Protein AF-K2A3T6-F1 (afdb_monomer_lite)

Structure (mmCIF, N/CA/C/O backbone):
data_AF-K2A3T6-F1
#
_entry.id   AF-K2A3T6-F1
#
loop_
_atom_site.group_PDB
_atom_site.id
_atom_site.type_symbol
_atom_site.label_atom_id
_atom_site.label_alt_id
_atom_site.label_comp_id
_atom_site.label_asym_id
_atom_site.label_entity_id
_atom_site.label_seq_id
_atom_site.pdbx_PDB_ins_code
_atom_site.Cartn_x
_atom_site.Cartn_y
_atom_site.Cartn_z
_atom_site.occupancy
_atom_site.B_iso_or_equiv
_atom_site.auth_seq_id
_atom_site.auth_comp_id
_atom_site.auth_asym_id
_atom_site.auth_atom_id
_atom_site.pdbx_PDB_model_num
ATOM 1 N N . MET A 1 1 ? 74.193 -30.411 -59.212 1.00 36.81 1 MET A N 1
ATOM 2 C CA . MET A 1 1 ? 74.272 -29.269 -58.276 1.00 36.81 1 MET A CA 1
ATOM 3 C C . MET A 1 1 ? 72.862 -28.735 -58.059 1.00 36.81 1 MET A C 1
ATOM 5 O O . MET A 1 1 ? 72.226 -28.442 -59.054 1.00 36.81 1 MET A O 1
ATOM 9 N N . LYS A 1 2 ? 72.399 -28.714 -56.794 1.00 42.59 2 LYS A N 1
ATOM 10 C CA . LYS A 1 2 ? 71.483 -27.749 -56.130 1.00 42.59 2 LYS A CA 1
ATOM 11 C C . LYS A 1 2 ? 70.470 -27.013 -57.053 1.00 42.59 2 LYS A C 1
ATOM 13 O O . LYS A 1 2 ? 70.898 -26.295 -57.940 1.00 42.59 2 LYS A O 1
ATOM 18 N N . LYS A 1 3 ? 69.148 -27.010 -56.829 1.00 43.88 3 LYS A N 1
ATOM 19 C CA . LYS A 1 3 ? 68.431 -26.709 -55.574 1.00 43.88 3 LYS A CA 1
ATOM 20 C C . LYS A 1 3 ? 66.984 -27.231 -55.621 1.00 43.88 3 LYS A C 1
ATOM 22 O O . LYS A 1 3 ? 66.312 -27.118 -56.637 1.00 43.88 3 LYS A O 1
ATOM 27 N N . ILE A 1 4 ? 66.543 -27.750 -54.480 1.00 50.66 4 ILE A N 1
ATOM 28 C CA . ILE A 1 4 ? 65.150 -27.991 -54.091 1.00 50.66 4 ILE A CA 1
ATOM 29 C C . ILE A 1 4 ? 64.562 -26.667 -53.561 1.00 50.66 4 ILE A C 1
ATOM 31 O O . ILE A 1 4 ? 65.321 -25.835 -53.057 1.00 50.66 4 ILE A O 1
ATOM 35 N N . LEU A 1 5 ? 63.227 -26.573 -53.582 1.00 44.97 5 LEU A N 1
ATOM 36 C CA . LEU A 1 5 ? 62.353 -25.940 -52.575 1.00 44.97 5 LEU A CA 1
ATOM 37 C C . LEU A 1 5 ? 61.610 -24.670 -53.015 1.00 44.97 5 LEU A C 1
ATOM 39 O O . LEU A 1 5 ? 62.224 -23.695 -53.437 1.00 44.97 5 LEU A O 1
ATOM 43 N N . GLY A 1 6 ? 60.286 -24.672 -52.810 1.00 40.16 6 GLY A N 1
ATOM 44 C CA . GLY A 1 6 ? 59.498 -23.439 -52.807 1.00 40.16 6 GLY A CA 1
ATOM 45 C C . GLY A 1 6 ? 57.980 -23.550 -52.976 1.00 40.16 6 GLY A C 1
ATOM 46 O O . GLY A 1 6 ? 5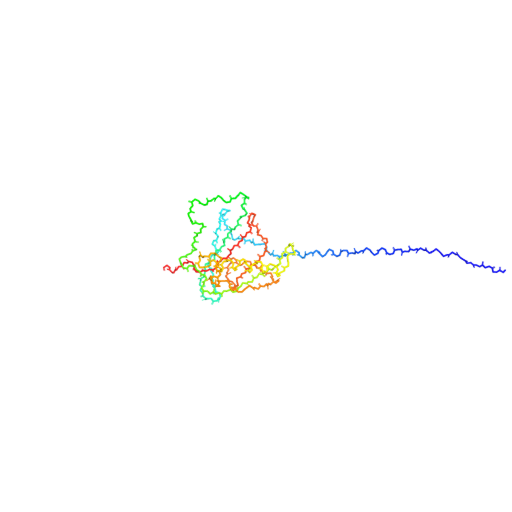7.404 -22.630 -53.537 1.00 40.16 6 GLY A O 1
ATOM 47 N N . PHE A 1 7 ? 57.317 -24.622 -52.527 1.00 48.97 7 PHE A N 1
ATOM 48 C CA . PHE A 1 7 ? 55.862 -24.608 -52.315 1.00 48.97 7 PHE A CA 1
ATOM 49 C C . PHE A 1 7 ? 55.612 -24.251 -50.846 1.00 48.97 7 PHE A C 1
ATOM 51 O O . PHE A 1 7 ? 55.833 -25.085 -49.972 1.00 48.97 7 PHE A O 1
ATOM 58 N N . VAL A 1 8 ? 55.191 -23.017 -50.564 1.00 46.19 8 VAL A N 1
ATOM 59 C CA . VAL A 1 8 ? 54.546 -22.666 -49.292 1.00 46.19 8 VAL A CA 1
ATOM 60 C C . VAL A 1 8 ? 53.370 -21.757 -49.613 1.00 46.19 8 VAL A C 1
ATOM 62 O O . VAL A 1 8 ? 53.502 -20.557 -49.836 1.00 46.19 8 VAL A O 1
ATOM 65 N N . THR A 1 9 ? 52.208 -22.387 -49.679 1.00 46.72 9 THR A N 1
ATOM 66 C CA . THR A 1 9 ? 50.885 -21.781 -49.699 1.00 46.72 9 THR A CA 1
ATOM 67 C C . THR A 1 9 ? 50.679 -21.048 -48.371 1.00 46.72 9 THR A C 1
ATOM 69 O O . THR A 1 9 ? 50.501 -21.682 -47.334 1.00 46.72 9 THR A O 1
ATOM 72 N N . ILE A 1 10 ? 50.723 -19.714 -48.372 1.00 45.06 10 ILE A N 1
ATOM 73 C CA . ILE A 1 10 ? 50.297 -18.912 -47.217 1.00 45.06 10 ILE A CA 1
ATOM 74 C C . ILE A 1 10 ? 48.778 -18.761 -47.324 1.00 45.06 10 ILE A C 1
ATOM 76 O O . ILE A 1 10 ? 48.263 -17.874 -48.001 1.00 45.06 10 ILE A O 1
ATOM 80 N N . LEU A 1 11 ? 48.059 -19.691 -46.693 1.00 44.06 11 LEU A N 1
ATOM 81 C CA . LEU A 1 11 ? 46.624 -19.589 -46.463 1.00 44.06 11 LEU A CA 1
ATOM 82 C C . LEU A 1 11 ? 46.420 -18.592 -45.310 1.00 44.06 11 LEU A C 1
ATOM 84 O O . LEU A 1 11 ? 46.637 -18.920 -44.145 1.00 44.06 11 LEU A O 1
ATOM 88 N N . PHE A 1 12 ? 46.065 -17.351 -45.638 1.00 46.44 12 PHE A N 1
ATOM 89 C CA . PHE A 1 12 ? 45.673 -16.337 -44.659 1.00 46.44 12 PHE A CA 1
ATOM 90 C C . PHE A 1 12 ? 44.328 -16.757 -44.040 1.00 46.44 12 PHE A C 1
ATOM 92 O O . PHE A 1 12 ? 43.263 -16.501 -44.599 1.00 46.44 12 PHE A O 1
ATOM 99 N N . ILE A 1 13 ? 44.367 -17.452 -42.901 1.00 47.03 13 ILE A N 1
ATOM 100 C CA . ILE A 1 13 ? 43.185 -17.686 -42.066 1.00 47.03 13 ILE A CA 1
ATOM 101 C C . ILE A 1 13 ? 42.881 -16.359 -41.370 1.00 47.03 13 ILE A C 1
ATOM 103 O O . ILE A 1 13 ? 43.453 -16.027 -40.334 1.00 47.03 13 ILE A O 1
ATOM 107 N N . VAL A 1 14 ? 42.006 -15.567 -41.985 1.00 45.62 14 VAL A N 1
ATOM 108 C CA . VAL A 1 14 ? 41.359 -14.426 -41.338 1.00 45.62 14 VAL A CA 1
ATOM 109 C C . VAL A 1 14 ? 40.416 -15.003 -40.289 1.00 45.62 14 VAL A C 1
ATOM 111 O O . VAL A 1 14 ? 39.346 -15.518 -40.605 1.00 45.62 14 VAL A O 1
ATOM 114 N N . TRP A 1 15 ? 40.846 -14.971 -39.032 1.00 51.53 15 TRP A N 1
ATOM 115 C CA . TRP A 1 15 ? 39.995 -15.274 -37.890 1.00 51.53 15 TRP A CA 1
ATOM 116 C C . TRP A 1 15 ? 38.985 -14.126 -37.763 1.00 51.53 15 TRP A C 1
ATOM 118 O O . TRP A 1 15 ? 39.306 -13.048 -37.265 1.00 51.53 15 TRP A O 1
ATOM 128 N N . LEU A 1 16 ? 37.779 -14.326 -38.300 1.00 46.25 16 LEU A N 1
ATOM 129 C CA . LEU A 1 16 ? 36.639 -13.451 -38.043 1.00 46.25 16 LEU A CA 1
ATOM 130 C C . LEU A 1 16 ? 36.297 -13.563 -36.550 1.00 46.25 16 LEU A C 1
ATOM 132 O O . LEU A 1 16 ? 35.588 -14.473 -36.126 1.00 46.25 16 LEU A O 1
ATOM 136 N N . LEU A 1 17 ? 36.816 -12.632 -35.751 1.00 50.03 17 LEU A N 1
ATOM 137 C CA . LEU A 1 17 ? 36.281 -12.324 -34.429 1.00 50.03 17 LEU A CA 1
ATOM 138 C C . LEU A 1 17 ? 34.907 -11.681 -34.635 1.00 50.03 17 LEU A C 1
ATOM 140 O O . LEU A 1 17 ? 34.781 -10.462 -34.723 1.00 50.03 17 LEU A O 1
ATOM 144 N N . LEU A 1 18 ? 33.873 -12.509 -34.768 1.00 53.12 18 LEU A N 1
ATOM 145 C CA . LEU A 1 18 ? 32.508 -12.039 -34.585 1.00 53.12 18 LEU A CA 1
ATOM 146 C C . LEU A 1 18 ? 32.369 -11.655 -33.106 1.00 53.12 18 LEU A C 1
ATOM 148 O O . LEU A 1 18 ? 32.649 -12.501 -32.250 1.00 53.12 18 LEU A O 1
ATOM 152 N N . PRO A 1 19 ? 31.960 -10.419 -32.764 1.00 53.88 19 PRO A N 1
ATOM 153 C CA . PRO A 1 19 ? 31.544 -10.137 -31.405 1.00 53.88 19 PRO A CA 1
ATOM 154 C C . PRO A 1 19 ? 30.339 -11.034 -31.129 1.00 53.88 19 PRO A C 1
ATOM 156 O O . PRO A 1 19 ? 29.269 -10.862 -31.710 1.00 53.88 19 PRO A O 1
ATOM 159 N N . ILE A 1 20 ? 30.532 -12.039 -30.277 1.00 56.19 20 ILE A N 1
ATOM 160 C CA . ILE A 1 20 ? 29.424 -12.777 -29.690 1.00 56.19 20 ILE A CA 1
ATOM 161 C C . ILE A 1 20 ? 28.716 -11.748 -28.815 1.00 56.19 20 ILE A C 1
ATOM 163 O O . ILE A 1 20 ? 29.149 -11.473 -27.697 1.00 56.19 20 ILE A O 1
ATOM 167 N N . SER A 1 21 ? 27.664 -11.124 -29.341 1.00 52.00 21 SER A N 1
ATOM 168 C CA . SER A 1 21 ? 26.708 -10.420 -28.502 1.00 52.00 21 SER A CA 1
ATOM 169 C C . SER A 1 21 ? 26.160 -11.461 -27.538 1.00 52.00 21 SER A C 1
ATOM 171 O O . SER A 1 21 ? 25.381 -12.332 -27.920 1.00 52.00 21 SER A O 1
ATOM 173 N N . GLN A 1 22 ? 26.631 -11.413 -26.296 1.00 45.47 22 GLN A N 1
ATOM 174 C CA . GLN A 1 22 ? 25.993 -12.100 -25.189 1.00 45.47 22 GLN A CA 1
ATOM 175 C C . GLN A 1 22 ? 24.613 -11.454 -25.065 1.00 45.47 22 GLN A C 1
ATOM 177 O O . GLN A 1 22 ? 24.457 -10.406 -24.443 1.00 45.47 22 GLN A O 1
ATOM 182 N N . VAL A 1 23 ? 23.613 -12.034 -25.729 1.00 47.53 23 VAL A N 1
ATOM 183 C CA . VAL A 1 23 ? 22.225 -11.797 -25.356 1.00 47.53 23 VAL A CA 1
ATOM 184 C C . VAL A 1 23 ? 22.093 -12.487 -24.010 1.00 47.53 23 VAL A C 1
ATOM 186 O O . VAL A 1 23 ? 21.811 -13.679 -23.936 1.00 47.53 23 VAL A O 1
ATOM 189 N N . ASN A 1 24 ? 22.397 -11.751 -22.942 1.00 46.97 24 ASN A N 1
ATOM 190 C CA . ASN A 1 24 ? 21.929 -12.128 -21.625 1.00 46.97 24 ASN A CA 1
ATOM 191 C C . ASN A 1 24 ? 20.410 -12.105 -21.737 1.00 46.97 24 ASN A C 1
ATOM 193 O O . ASN A 1 24 ? 19.798 -11.037 -21.748 1.00 46.97 24 ASN A O 1
ATOM 197 N N . ALA A 1 25 ? 19.812 -13.283 -21.918 1.00 47.56 25 ALA A N 1
ATOM 198 C CA . ALA A 1 25 ? 18.404 -13.454 -21.643 1.00 47.56 25 ALA A CA 1
ATOM 199 C C . ALA A 1 25 ? 18.235 -12.996 -20.197 1.00 47.56 25 ALA A C 1
ATOM 201 O O . ALA A 1 25 ? 18.772 -13.615 -19.275 1.00 47.56 25 ALA A O 1
ATOM 202 N N . LYS A 1 26 ? 17.600 -11.834 -20.026 1.00 49.91 26 LYS A N 1
ATOM 203 C CA . LYS A 1 26 ? 17.226 -11.342 -18.710 1.00 49.91 26 LYS A CA 1
ATOM 204 C C . LYS A 1 26 ? 16.435 -12.475 -18.052 1.00 49.91 26 LYS A C 1
ATOM 206 O O . LYS A 1 26 ? 15.553 -13.008 -18.733 1.00 49.91 26 LYS A O 1
ATOM 211 N N . PRO A 1 27 ? 16.786 -12.902 -16.825 1.00 43.88 27 PRO A N 1
ATOM 212 C CA . PRO A 1 27 ? 16.030 -13.945 -16.157 1.00 43.88 27 PRO A CA 1
ATOM 213 C C . PRO A 1 27 ? 14.555 -13.556 -16.212 1.00 43.88 27 PRO A C 1
ATOM 215 O O . PRO A 1 27 ? 14.189 -12.415 -15.930 1.00 43.88 27 PRO A O 1
ATOM 218 N N . GLU A 1 28 ? 13.735 -14.483 -16.696 1.00 47.00 28 GLU A N 1
ATOM 219 C CA . GLU A 1 28 ? 12.292 -14.393 -16.557 1.00 47.00 28 GLU A CA 1
ATOM 220 C C . GLU A 1 28 ? 12.038 -14.269 -15.059 1.00 47.00 28 GLU A C 1
ATOM 222 O O . GLU A 1 28 ? 12.413 -15.164 -14.295 1.00 47.00 28 GLU A O 1
ATOM 227 N N . ASN A 1 29 ? 11.524 -13.116 -14.632 1.00 52.38 29 ASN A N 1
ATOM 228 C CA . ASN A 1 29 ? 11.174 -12.908 -13.240 1.00 52.38 29 ASN A CA 1
ATOM 229 C C . ASN A 1 29 ? 10.060 -13.907 -12.931 1.00 52.38 29 ASN A C 1
ATOM 231 O O . ASN A 1 29 ? 8.905 -13.682 -13.285 1.00 52.38 29 ASN A O 1
ATOM 235 N N . LYS A 1 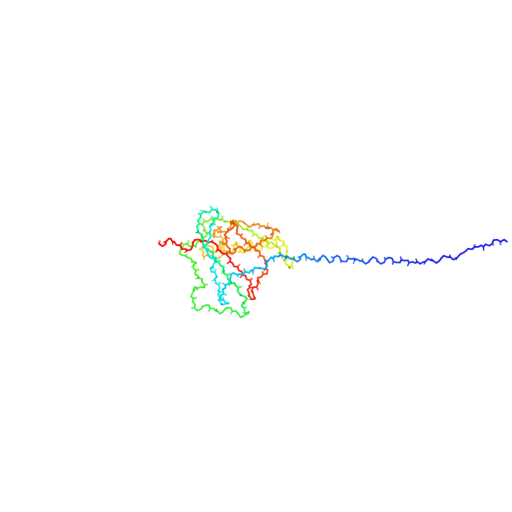30 ? 10.416 -15.039 -12.324 1.00 51.09 30 LYS A N 1
ATOM 236 C CA . LYS A 1 30 ? 9.463 -16.027 -11.825 1.00 51.09 30 LYS A CA 1
ATOM 237 C C . LYS A 1 30 ? 8.836 -15.492 -10.541 1.00 51.09 30 LYS A C 1
ATOM 239 O O . LYS A 1 30 ? 9.045 -16.056 -9.474 1.00 51.09 30 LYS A O 1
ATOM 244 N N . HIS A 1 31 ? 8.123 -14.376 -10.634 1.00 61.50 31 HIS A N 1
ATOM 245 C CA . HIS A 1 31 ? 7.121 -14.096 -9.622 1.00 61.50 31 HIS A CA 1
ATOM 246 C C . HIS A 1 31 ? 6.000 -15.096 -9.863 1.00 61.50 31 HIS A C 1
ATOM 248 O O . HIS A 1 31 ? 5.526 -15.236 -10.995 1.00 61.50 31 HIS A O 1
ATOM 254 N N . ASP A 1 32 ? 5.609 -15.815 -8.818 1.00 68.75 32 ASP A N 1
ATOM 255 C CA . ASP A 1 32 ? 4.372 -16.573 -8.877 1.00 68.75 32 ASP A CA 1
ATOM 256 C C . ASP A 1 32 ? 3.244 -15.592 -9.203 1.00 68.75 32 ASP A C 1
ATOM 258 O O . ASP A 1 32 ? 3.130 -14.512 -8.617 1.00 68.75 32 ASP A O 1
ATOM 262 N N . GLN A 1 33 ? 2.455 -15.938 -10.213 1.00 83.38 33 GLN A N 1
ATOM 263 C CA . GLN A 1 33 ? 1.370 -15.093 -10.678 1.00 83.38 33 GLN A CA 1
ATOM 264 C C . GLN A 1 33 ? 0.350 -14.907 -9.545 1.00 83.38 33 GLN A C 1
ATOM 266 O O . GLN A 1 33 ? -0.144 -15.893 -8.988 1.00 83.38 33 GLN A O 1
ATOM 271 N N . LEU A 1 34 ? 0.002 -13.656 -9.217 1.00 87.00 34 LEU A N 1
ATOM 272 C CA . LEU A 1 34 ? -0.966 -13.380 -8.158 1.00 87.00 34 LEU A CA 1
ATOM 273 C C . LEU A 1 34 ? -2.320 -13.980 -8.539 1.00 87.00 34 LEU A C 1
ATOM 275 O O . LEU A 1 34 ? -2.954 -13.559 -9.510 1.00 87.00 34 LEU A O 1
ATOM 279 N N . THR A 1 35 ? -2.768 -14.944 -7.741 1.00 88.81 35 THR A N 1
ATOM 280 C CA . THR A 1 35 ? -4.097 -15.542 -7.846 1.00 88.81 35 THR A CA 1
ATOM 281 C C . THR A 1 35 ? -4.958 -15.014 -6.711 1.00 88.81 35 THR A C 1
ATOM 283 O O . THR A 1 35 ? -4.653 -15.223 -5.539 1.00 88.81 35 THR A O 1
ATOM 286 N N . LEU A 1 36 ? -6.033 -14.314 -7.061 1.00 88.00 36 LEU A N 1
ATOM 287 C CA . LEU A 1 36 ? -6.993 -13.803 -6.090 1.00 88.00 36 LEU A CA 1
ATOM 288 C C . LEU A 1 36 ? -7.914 -14.930 -5.595 1.00 88.00 36 LEU A C 1
ATOM 290 O O . LEU A 1 36 ? -8.201 -15.861 -6.356 1.00 88.00 36 LEU A O 1
ATOM 294 N N . PRO A 1 37 ? -8.425 -14.857 -4.351 1.00 88.12 37 PRO A N 1
ATOM 295 C CA . PRO A 1 37 ? -9.490 -15.746 -3.896 1.00 88.12 37 PRO A CA 1
ATOM 296 C C . PRO A 1 37 ? -10.699 -15.696 -4.833 1.00 88.12 37 PRO A C 1
ATOM 298 O O . PRO A 1 37 ? -10.944 -14.678 -5.477 1.00 88.12 37 PRO A O 1
ATOM 301 N N . ALA A 1 38 ? -11.477 -16.778 -4.890 1.00 89.12 38 ALA A N 1
ATOM 302 C CA . ALA A 1 38 ? -12.663 -16.840 -5.742 1.00 89.12 38 ALA A CA 1
ATOM 303 C C . ALA A 1 38 ? -13.648 -15.696 -5.425 1.00 89.12 38 ALA A C 1
ATOM 305 O O . ALA A 1 38 ? -14.032 -15.504 -4.271 1.00 89.12 38 ALA A O 1
ATOM 306 N N . HIS A 1 39 ? -14.054 -14.961 -6.459 1.00 90.06 39 HIS A N 1
ATOM 307 C CA . HIS A 1 39 ? -14.978 -13.830 -6.392 1.00 90.06 39 HIS A CA 1
ATOM 308 C C . HIS A 1 39 ? -15.729 -13.681 -7.725 1.00 90.06 39 HIS A C 1
ATOM 310 O O . HIS A 1 39 ? -15.327 -14.265 -8.733 1.00 90.06 39 HIS A O 1
ATOM 316 N N . ASP A 1 40 ? -16.823 -12.917 -7.735 1.00 86.94 40 ASP A N 1
ATOM 317 C CA . ASP A 1 40 ? -17.576 -12.638 -8.964 1.00 86.94 40 ASP A CA 1
ATOM 318 C C . ASP A 1 40 ? -16.796 -11.656 -9.853 1.00 86.94 40 ASP A C 1
ATOM 320 O O . ASP A 1 40 ? -16.226 -10.702 -9.329 1.00 86.94 40 ASP A O 1
ATOM 324 N N . GLU A 1 41 ? -16.826 -11.818 -11.180 1.00 78.25 41 GLU A N 1
ATOM 325 C CA . GLU A 1 41 ? -16.010 -11.038 -12.140 1.00 78.25 41 GLU A CA 1
ATOM 326 C C . GLU A 1 41 ? -16.170 -9.503 -12.028 1.00 78.25 41 GLU A C 1
ATOM 328 O O . GLU A 1 41 ? -15.264 -8.745 -12.375 1.00 78.25 41 GLU A O 1
ATOM 333 N N . GLU A 1 42 ? -17.309 -9.022 -11.522 1.00 80.88 42 GLU A N 1
ATOM 334 C CA . GLU A 1 42 ? -17.590 -7.589 -11.332 1.00 80.88 42 GLU A CA 1
ATOM 335 C C . GLU A 1 42 ? -17.159 -7.049 -9.956 1.00 80.88 42 GLU A C 1
ATOM 337 O O . GLU A 1 42 ? -17.302 -5.858 -9.676 1.00 80.88 42 GLU A O 1
ATOM 342 N N . THR A 1 43 ? -16.625 -7.902 -9.081 1.00 86.00 43 THR A N 1
ATOM 343 C CA . THR A 1 43 ? -16.205 -7.506 -7.735 1.00 86.00 43 THR A CA 1
ATOM 344 C C . THR A 1 43 ? -14.958 -6.630 -7.808 1.00 86.00 43 THR A C 1
ATOM 346 O O . THR A 1 43 ? -13.922 -7.040 -8.327 1.00 86.00 43 THR A O 1
ATOM 349 N N . GLU A 1 44 ? -15.044 -5.420 -7.254 1.00 89.81 44 GLU A N 1
ATOM 350 C CA . GLU A 1 44 ? -13.895 -4.512 -7.106 1.00 89.81 44 GLU A CA 1
ATOM 351 C C . GLU A 1 44 ? -13.227 -4.636 -5.725 1.00 89.81 44 GLU A C 1
ATOM 353 O O . GLU A 1 44 ? -12.108 -4.162 -5.538 1.00 89.81 44 GLU A O 1
ATOM 358 N N . VAL A 1 45 ? -13.897 -5.262 -4.750 1.00 92.06 45 VAL A N 1
ATOM 359 C CA . VAL A 1 45 ? -13.394 -5.446 -3.380 1.00 92.06 45 VAL A CA 1
ATOM 360 C C . VAL A 1 45 ? -13.689 -6.860 -2.891 1.00 92.06 45 VAL A C 1
ATOM 362 O O . VAL A 1 45 ? -14.849 -7.231 -2.724 1.00 92.06 45 VAL A O 1
ATOM 365 N N . VAL A 1 46 ? -12.642 -7.634 -2.617 1.00 94.19 46 VAL A N 1
ATOM 366 C CA . VAL A 1 46 ? -12.735 -9.014 -2.121 1.00 94.19 46 VAL A CA 1
ATOM 367 C C . VAL A 1 46 ? -12.379 -9.054 -0.641 1.00 94.19 46 VAL A C 1
ATOM 369 O O . VAL A 1 46 ? -11.326 -8.563 -0.238 1.00 94.19 46 VAL A O 1
ATOM 372 N N . TYR A 1 47 ? -13.244 -9.660 0.172 1.00 93.56 47 TYR A N 1
ATOM 373 C CA . TYR A 1 47 ? -12.938 -9.947 1.570 1.00 93.56 47 TYR A CA 1
ATOM 374 C C . TYR A 1 47 ? -12.025 -11.172 1.665 1.00 93.56 47 TYR A C 1
ATOM 376 O O . TYR A 1 47 ? -12.381 -12.252 1.198 1.00 93.56 47 TYR A O 1
ATOM 384 N N . LEU A 1 48 ? -10.862 -11.004 2.288 1.00 94.81 48 LEU A N 1
ATOM 385 C CA . LEU A 1 48 ? -9.836 -12.043 2.430 1.00 94.81 48 LEU A CA 1
ATOM 386 C C . LEU A 1 48 ? -9.999 -12.866 3.714 1.00 94.81 48 LEU A C 1
ATOM 388 O O . LEU A 1 48 ? -9.363 -13.903 3.877 1.00 94.81 48 LEU A O 1
ATOM 392 N N . GLY A 1 49 ? -10.869 -12.428 4.626 1.00 94.19 49 GLY A N 1
ATOM 393 C CA . GLY A 1 49 ? -11.099 -13.095 5.902 1.00 94.19 49 GLY A CA 1
ATOM 394 C C . GLY A 1 49 ? -10.484 -12.358 7.084 1.00 94.19 49 GLY A C 1
ATOM 395 O O . GLY A 1 49 ? -10.179 -11.164 7.026 1.00 94.19 49 GLY A O 1
ATOM 396 N N . LYS A 1 50 ? -10.348 -13.090 8.191 1.00 95.25 50 LYS A N 1
ATOM 397 C CA . LYS A 1 50 ? -9.722 -12.610 9.423 1.00 95.25 50 LYS A CA 1
ATOM 398 C C . LYS A 1 50 ? -8.404 -13.324 9.640 1.00 95.25 50 LYS A C 1
ATOM 400 O O . LYS A 1 50 ? -8.332 -14.533 9.440 1.00 95.25 50 LYS A O 1
ATOM 405 N N . SER A 1 51 ? -7.419 -12.592 10.134 1.00 95.31 51 SER A N 1
ATOM 406 C CA . SER A 1 51 ? -6.137 -13.152 10.546 1.00 95.31 51 SER A CA 1
ATOM 407 C C . SER A 1 51 ? -5.644 -12.485 11.824 1.00 95.31 51 SER A C 1
ATOM 409 O O . SER A 1 51 ? -6.256 -11.540 12.327 1.00 95.31 51 SER A O 1
ATOM 411 N N . HIS A 1 52 ? -4.573 -13.021 12.389 1.00 93.62 52 HIS A N 1
ATOM 412 C CA . HIS A 1 52 ? -3.925 -12.477 13.568 1.00 93.62 52 HIS A CA 1
ATOM 413 C C . HIS A 1 52 ? -2.715 -11.651 13.140 1.00 93.62 52 HIS A C 1
ATOM 415 O O . HIS A 1 52 ? -1.794 -12.183 12.529 1.00 93.62 52 HIS A O 1
ATOM 421 N N . ASP A 1 53 ? -2.714 -10.369 13.487 1.00 90.69 53 ASP A N 1
ATOM 422 C CA . ASP A 1 53 ? -1.577 -9.487 13.248 1.00 90.69 53 ASP A CA 1
ATOM 423 C C . ASP A 1 53 ? -0.425 -9.838 14.212 1.00 90.69 53 ASP A C 1
ATOM 425 O O . ASP A 1 53 ? -0.616 -9.752 15.436 1.00 90.69 53 ASP A O 1
ATOM 429 N N . PRO A 1 54 ? 0.750 -10.266 13.702 1.00 88.19 54 PRO A N 1
ATOM 430 C CA . PRO A 1 54 ? 1.880 -10.656 14.539 1.00 88.19 54 PRO A CA 1
ATOM 431 C C . PRO A 1 54 ? 2.421 -9.503 15.393 1.00 88.19 54 PRO A C 1
ATOM 433 O O . PRO A 1 54 ? 2.943 -9.766 16.478 1.00 88.19 54 PRO A O 1
ATOM 436 N N . ASP A 1 55 ? 2.241 -8.246 14.987 1.00 86.69 55 ASP A N 1
ATOM 437 C CA . ASP A 1 55 ? 2.795 -7.106 15.718 1.00 86.69 55 ASP A CA 1
ATOM 438 C C . ASP A 1 55 ? 1.852 -6.628 16.821 1.00 86.69 55 ASP A C 1
ATOM 440 O O . ASP A 1 55 ? 2.234 -6.532 17.992 1.00 86.69 55 ASP A O 1
ATOM 444 N N . SER A 1 56 ? 0.586 -6.356 16.487 1.00 86.69 56 SER A N 1
ATOM 445 C CA . SER A 1 56 ? -0.371 -5.848 17.479 1.00 86.69 56 SER A CA 1
ATOM 446 C C . SER A 1 56 ? -1.040 -6.931 18.325 1.00 86.69 56 SER A C 1
ATOM 448 O O . SER A 1 56 ? -1.689 -6.597 19.323 1.00 86.69 56 SER A O 1
ATOM 450 N N . GLN A 1 57 ? -0.896 -8.205 17.947 1.00 89.69 57 GLN A N 1
ATOM 451 C CA . GLN A 1 57 ? -1.562 -9.358 18.565 1.00 89.69 57 GLN A CA 1
ATOM 452 C C . GLN A 1 57 ? -3.099 -9.275 18.521 1.00 89.69 57 GLN A C 1
ATOM 454 O O . GLN A 1 57 ? -3.808 -9.787 19.393 1.00 89.69 57 GLN A O 1
ATOM 459 N N . LYS A 1 58 ? -3.639 -8.562 17.527 1.00 90.62 58 LYS A N 1
ATOM 460 C CA . LYS A 1 58 ? -5.081 -8.371 17.342 1.00 90.62 58 LYS A CA 1
ATOM 461 C C . LYS A 1 58 ? -5.575 -9.153 16.143 1.00 90.62 58 LYS A C 1
ATOM 463 O O . LYS A 1 58 ? -4.846 -9.413 15.193 1.00 90.62 58 LYS A O 1
ATOM 468 N N . VAL A 1 59 ? -6.864 -9.473 16.176 1.00 93.19 59 VAL A N 1
ATOM 469 C CA . VAL A 1 59 ? -7.557 -9.968 14.990 1.00 93.19 59 VAL A CA 1
ATOM 470 C C . VAL A 1 59 ? -7.795 -8.795 14.045 1.00 93.19 59 VAL A C 1
ATOM 472 O 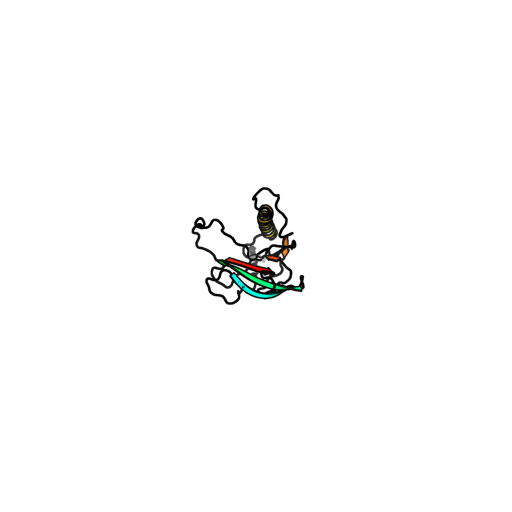O . VAL A 1 59 ? -8.381 -7.785 14.442 1.00 93.19 59 VAL A O 1
ATOM 475 N N . VAL A 1 60 ? -7.352 -8.954 12.805 1.00 92.88 60 VAL A N 1
ATOM 476 C CA . VAL A 1 60 ? -7.519 -8.003 11.707 1.00 92.88 60 VAL A CA 1
ATOM 477 C C . VAL A 1 60 ? -8.325 -8.637 10.580 1.00 92.88 60 VAL A C 1
ATOM 479 O O . VAL A 1 60 ? -8.463 -9.856 10.494 1.00 92.88 60 VAL A O 1
ATOM 482 N N . GLU A 1 61 ? -8.880 -7.793 9.727 1.00 94.38 61 GLU A N 1
ATOM 483 C CA . GLU A 1 61 ? -9.662 -8.140 8.549 1.00 94.38 61 GLU A CA 1
ATOM 484 C C . GLU A 1 61 ? -8.874 -7.768 7.293 1.00 94.38 61 GLU A C 1
ATOM 486 O O . GLU A 1 61 ? -8.278 -6.691 7.242 1.00 94.38 61 GLU A O 1
ATOM 491 N N . GLY A 1 62 ? -8.875 -8.651 6.297 1.00 94.56 62 GLY A N 1
ATOM 492 C CA . GLY A 1 62 ? -8.174 -8.446 5.033 1.00 94.56 62 GLY A CA 1
ATOM 493 C C . GLY A 1 62 ? -9.130 -8.091 3.902 1.00 94.56 62 GLY A C 1
ATOM 494 O O . GLY A 1 62 ? -10.196 -8.697 3.766 1.00 94.56 62 GLY A O 1
ATOM 495 N N . TYR A 1 63 ? -8.735 -7.134 3.069 1.00 94.31 63 TYR A N 1
ATOM 496 C CA . TYR A 1 63 ? -9.455 -6.750 1.858 1.00 94.31 63 TYR A CA 1
ATOM 497 C C . TYR A 1 63 ? -8.482 -6.603 0.691 1.00 94.31 63 TYR A C 1
ATOM 499 O O . TYR A 1 63 ? -7.431 -5.987 0.849 1.00 94.31 63 TYR A O 1
ATOM 507 N N . ALA A 1 64 ? -8.853 -7.120 -0.479 1.00 95.06 64 ALA A N 1
ATOM 508 C CA . ALA A 1 64 ? -8.163 -6.869 -1.740 1.00 95.06 64 ALA A CA 1
ATOM 509 C C . ALA A 1 64 ? -9.017 -5.961 -2.633 1.00 95.06 64 ALA A C 1
ATOM 511 O O . ALA A 1 64 ? -10.147 -6.304 -2.981 1.00 95.06 64 ALA A O 1
ATOM 512 N N . PHE A 1 65 ? -8.467 -4.811 -3.015 1.00 93.44 65 PHE A N 1
ATOM 513 C CA . PHE A 1 65 ? -9.058 -3.862 -3.956 1.00 93.44 65 PHE A CA 1
ATOM 514 C C . PHE A 1 65 ? -8.515 -4.144 -5.353 1.00 93.44 65 PHE A C 1
ATOM 516 O O . PHE A 1 65 ? -7.307 -4.069 -5.579 1.00 93.44 65 PHE A O 1
ATOM 523 N N . ILE A 1 66 ? -9.407 -4.474 -6.282 1.00 93.31 66 ILE A N 1
ATOM 524 C CA . ILE A 1 66 ? -9.080 -4.906 -7.640 1.00 93.31 66 ILE A CA 1
ATOM 525 C C . ILE A 1 66 ? -9.250 -3.725 -8.590 1.00 93.31 66 ILE A C 1
ATOM 527 O O . ILE A 1 66 ? -10.340 -3.176 -8.750 1.00 93.31 66 ILE A O 1
ATOM 531 N N . TYR A 1 67 ? -8.171 -3.357 -9.276 1.00 91.44 67 TYR A N 1
ATOM 532 C CA . TYR A 1 67 ? -8.179 -2.297 -10.276 1.00 91.44 67 TYR A CA 1
ATOM 533 C C . TYR A 1 67 ? -8.053 -2.906 -11.662 1.00 91.44 67 TYR A C 1
ATOM 535 O O . TYR A 1 67 ? -7.037 -3.512 -12.001 1.00 91.44 67 TYR A O 1
ATOM 543 N N . ARG A 1 68 ? -9.083 -2.715 -12.486 1.00 90.25 68 ARG A N 1
ATOM 544 C CA . ARG A 1 68 ? -9.120 -3.207 -13.865 1.00 90.25 68 ARG A CA 1
ATOM 545 C C . ARG A 1 68 ? -8.743 -2.115 -14.858 1.00 90.25 68 ARG A C 1
ATOM 547 O O . ARG A 1 68 ? -9.063 -0.938 -14.661 1.00 90.25 68 ARG A O 1
ATOM 554 N N . ALA A 1 69 ? -8.096 -2.510 -15.951 1.00 87.44 69 ALA A N 1
ATOM 555 C CA . ALA A 1 69 ? -7.929 -1.656 -17.114 1.00 87.44 69 ALA A CA 1
ATOM 556 C C . ALA A 1 69 ? -9.316 -1.234 -17.605 1.00 87.44 69 ALA A C 1
ATOM 558 O O . ALA A 1 69 ? -10.146 -2.068 -17.959 1.00 87.44 69 ALA A O 1
ATOM 559 N N . ARG A 1 70 ? -9.575 0.072 -17.630 1.00 76.25 70 ARG A N 1
ATOM 560 C CA . ARG A 1 70 ? -10.751 0.616 -18.310 1.00 76.25 70 ARG A CA 1
ATOM 561 C C . ARG A 1 70 ? -10.335 1.005 -19.715 1.00 76.25 70 ARG A C 1
ATOM 563 O O . ARG A 1 70 ? -9.243 1.545 -19.904 1.00 76.25 70 ARG A O 1
ATOM 570 N N . ASP A 1 71 ? -11.222 0.791 -20.681 1.00 67.81 71 ASP A N 1
ATOM 571 C CA . ASP A 1 71 ? -11.068 1.394 -22.000 1.00 67.81 71 ASP A CA 1
ATOM 572 C C . ASP A 1 71 ? -10.808 2.895 -21.834 1.00 67.81 71 ASP A C 1
ATOM 574 O O . ASP A 1 71 ? -11.470 3.560 -21.034 1.00 67.81 71 ASP A O 1
ATOM 578 N N . SER A 1 72 ? -9.853 3.420 -22.602 1.00 55.47 72 SER A N 1
ATOM 579 C CA . SER A 1 72 ? -9.242 4.761 -22.543 1.00 55.47 72 SER A CA 1
ATOM 580 C C . SER A 1 72 ? -10.191 5.957 -22.729 1.00 55.47 72 SER A C 1
ATOM 582 O O . SER A 1 72 ? -9.758 7.080 -22.999 1.00 55.47 72 SER A O 1
ATOM 584 N N . LYS A 1 73 ? -11.500 5.757 -22.581 1.00 58.94 73 LYS A N 1
ATOM 585 C CA . LYS A 1 73 ? -12.472 6.839 -22.539 1.00 58.94 73 LYS A CA 1
ATOM 586 C C . LYS A 1 73 ? -12.209 7.656 -21.272 1.00 58.94 73 LYS A C 1
ATOM 588 O O . LYS A 1 73 ? -12.220 7.089 -20.179 1.00 58.94 73 LYS A O 1
ATOM 593 N N . PRO A 1 74 ? -11.986 8.976 -21.394 1.00 57.16 74 PRO A N 1
ATOM 594 C CA . PRO A 1 74 ? -11.768 9.826 -20.235 1.00 57.16 74 PRO A CA 1
ATOM 595 C C . PRO A 1 74 ? -12.919 9.644 -19.246 1.00 57.16 74 PRO A C 1
ATOM 597 O O . PRO A 1 74 ? -14.090 9.604 -19.644 1.00 57.16 74 PRO A O 1
ATOM 600 N N . ALA A 1 75 ? -12.575 9.496 -17.965 1.00 60.38 75 ALA A N 1
ATOM 601 C CA . ALA A 1 75 ? -13.558 9.367 -16.904 1.00 60.38 75 ALA A CA 1
ATOM 602 C C . ALA A 1 75 ? -14.534 10.546 -17.002 1.00 60.38 75 ALA A C 1
ATOM 604 O O . ALA A 1 75 ? -14.132 11.711 -16.988 1.00 60.38 75 ALA A O 1
ATOM 605 N N . LYS A 1 76 ? -15.827 10.247 -17.164 1.00 59.12 76 LYS A N 1
ATOM 606 C CA . LYS A 1 76 ? -16.859 11.286 -17.144 1.00 59.12 76 LYS A CA 1
ATOM 607 C C . LYS A 1 76 ? -16.813 11.959 -15.780 1.00 59.12 76 LYS A C 1
ATOM 609 O O . LYS A 1 76 ? -16.680 11.261 -14.775 1.00 59.12 76 LYS A O 1
ATOM 614 N N . SER A 1 77 ? -16.959 13.286 -15.756 1.00 56.00 77 SER A N 1
ATOM 615 C CA . SER A 1 77 ? -17.044 14.017 -14.495 1.00 56.00 77 SER A CA 1
ATOM 616 C C . SER A 1 77 ? -18.081 13.343 -13.588 1.00 56.00 77 SER A C 1
ATOM 618 O O . SER A 1 77 ? -19.208 13.094 -14.037 1.00 56.00 77 SER A O 1
ATOM 620 N N . PRO A 1 78 ? -17.697 12.996 -12.353 1.00 55.78 78 PRO A N 1
ATOM 621 C CA . PRO A 1 78 ? -18.582 12.315 -11.429 1.00 55.78 78 PRO A CA 1
ATOM 622 C C . PRO A 1 78 ? -19.848 13.148 -11.225 1.00 55.78 78 PRO A C 1
ATOM 624 O O . PRO A 1 78 ? -19.790 14.359 -11.022 1.00 55.78 78 PRO A O 1
ATOM 627 N N . ARG A 1 79 ? -21.015 12.498 -11.280 1.00 58.09 79 ARG A N 1
ATOM 628 C CA . ARG A 1 79 ? -22.305 13.135 -10.955 1.00 58.09 79 ARG A CA 1
ATOM 629 C C . ARG A 1 79 ? -22.476 13.399 -9.456 1.00 58.09 79 ARG A C 1
ATOM 631 O O . ARG A 1 79 ? -23.416 14.085 -9.070 1.00 58.09 79 ARG A O 1
ATOM 638 N N . ILE A 1 80 ? -21.602 12.822 -8.634 1.00 59.53 80 ILE A N 1
ATOM 639 C CA . ILE A 1 80 ? -21.640 12.863 -7.175 1.00 59.53 80 ILE A CA 1
ATOM 640 C C . ILE A 1 80 ? -20.427 13.681 -6.711 1.00 59.53 80 ILE A C 1
ATOM 642 O O . ILE A 1 80 ? -19.335 13.448 -7.224 1.00 59.53 80 ILE A O 1
ATOM 646 N N . PRO A 1 81 ? -20.581 14.624 -5.764 1.00 64.94 81 PRO A N 1
ATOM 647 C CA . PRO A 1 81 ? -19.485 15.493 -5.328 1.00 64.94 81 PRO A CA 1
ATOM 648 C C . PRO A 1 81 ? -18.292 14.745 -4.708 1.00 64.94 81 PRO A C 1
ATOM 650 O O . PRO A 1 81 ? -17.188 15.279 -4.722 1.00 64.94 81 PRO A O 1
ATOM 653 N N . ASN A 1 82 ? -18.480 13.508 -4.229 1.00 62.16 82 ASN A N 1
ATOM 654 C CA . ASN A 1 82 ? -17.425 12.712 -3.601 1.00 62.16 82 ASN A CA 1
ATOM 655 C C . ASN A 1 82 ? -17.114 11.469 -4.446 1.00 62.16 82 ASN A C 1
ATOM 657 O O . ASN A 1 82 ? -17.995 10.653 -4.710 1.00 62.16 82 ASN A O 1
ATOM 661 N N . CYS A 1 83 ? -15.850 11.325 -4.852 1.00 72.00 83 CYS A N 1
ATOM 662 C CA . CYS A 1 83 ? -15.336 10.173 -5.612 1.00 72.00 83 CYS A CA 1
ATOM 663 C C . CYS A 1 83 ? -14.709 9.096 -4.719 1.00 72.00 83 CYS A C 1
ATOM 665 O O . CYS A 1 83 ? -14.064 8.182 -5.222 1.00 72.00 83 CYS A O 1
ATOM 667 N N . TYR A 1 84 ? -14.838 9.247 -3.402 1.00 78.62 84 TYR A N 1
ATOM 668 C CA . TYR A 1 84 ? -14.220 8.386 -2.408 1.00 78.62 84 TYR A CA 1
ATOM 669 C C . TYR A 1 84 ? -15.119 8.270 -1.175 1.00 78.62 84 TYR A C 1
ATOM 671 O O . TYR A 1 84 ? -15.984 9.115 -0.926 1.00 78.62 84 TYR A O 1
ATOM 679 N N . GLY A 1 85 ? -14.879 7.220 -0.399 1.00 78.94 85 GLY A N 1
ATOM 680 C CA . GLY A 1 85 ? -15.433 7.009 0.931 1.00 78.94 85 GLY A CA 1
ATOM 681 C C . GLY A 1 85 ? -14.361 6.423 1.845 1.00 78.94 85 GLY A C 1
ATOM 682 O O . GLY A 1 85 ? -13.320 5.966 1.374 1.00 78.94 85 GLY A O 1
ATOM 683 N N . TYR A 1 86 ? -14.601 6.455 3.151 1.00 83.69 86 TYR A N 1
ATOM 684 C CA . TYR A 1 86 ? -13.719 5.805 4.118 1.00 83.69 86 TYR A CA 1
ATOM 685 C C . TYR A 1 86 ? -14.089 4.330 4.261 1.00 83.69 86 TYR A C 1
ATOM 687 O O . TYR A 1 86 ? -15.273 3.998 4.285 1.00 83.69 86 TYR A O 1
ATOM 695 N N . LEU A 1 87 ? -13.078 3.469 4.412 1.00 83.94 87 LEU A N 1
ATOM 696 C CA . LEU A 1 87 ? -13.270 2.031 4.641 1.00 83.94 87 LEU A CA 1
ATOM 697 C C . LEU A 1 87 ? -14.062 1.750 5.922 1.00 83.94 87 LEU A C 1
ATOM 699 O O . LEU A 1 87 ? -14.925 0.881 5.945 1.00 83.94 87 LEU A O 1
ATOM 703 N N . ALA A 1 88 ? -13.792 2.517 6.979 1.00 86.12 88 ALA A N 1
ATOM 704 C CA . ALA A 1 88 ? -14.554 2.495 8.218 1.00 86.12 88 ALA A CA 1
ATOM 705 C C . ALA A 1 88 ? -14.413 3.818 8.976 1.00 86.12 88 ALA A C 1
ATOM 707 O O . ALA A 1 88 ? -13.505 4.617 8.724 1.00 86.12 88 ALA A O 1
ATOM 708 N N . SER A 1 89 ? -15.299 4.041 9.947 1.00 84.62 89 SER A N 1
ATOM 709 C CA . SER A 1 89 ? -15.202 5.192 10.846 1.00 84.62 89 SER A CA 1
ATOM 710 C C . SER A 1 89 ? -13.882 5.159 11.617 1.00 84.62 89 SER A C 1
ATOM 712 O O . SER A 1 89 ? -13.613 4.226 12.370 1.00 84.62 89 SER A O 1
ATOM 714 N N . GLY A 1 90 ? -13.063 6.198 11.449 1.00 82.12 90 GLY A N 1
ATOM 715 C CA . GLY A 1 90 ? -11.762 6.302 12.111 1.00 82.12 90 GLY A CA 1
ATOM 716 C C . GLY A 1 90 ? -10.672 5.396 11.530 1.00 82.12 90 GLY A C 1
ATOM 717 O O . GLY A 1 90 ? -9.598 5.318 12.130 1.00 82.12 90 GLY A O 1
ATOM 718 N N . ALA A 1 91 ? -10.913 4.742 10.386 1.00 85.44 91 ALA A N 1
ATOM 719 C CA . ALA A 1 91 ? -9.877 4.021 9.655 1.00 85.44 91 ALA A CA 1
ATOM 720 C C . ALA A 1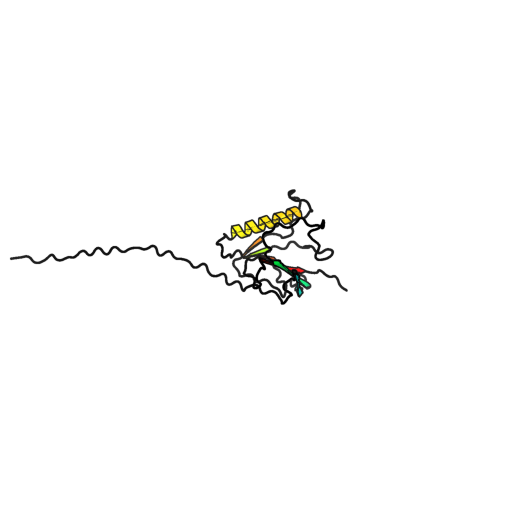 91 ? -8.821 5.009 9.147 1.00 85.44 91 ALA A C 1
ATOM 722 O O . ALA A 1 91 ? -9.114 5.899 8.348 1.00 85.44 91 ALA A O 1
ATOM 723 N N . LYS A 1 92 ? -7.600 4.861 9.655 1.00 85.19 92 LYS A N 1
ATOM 724 C CA . LYS A 1 92 ? -6.410 5.607 9.248 1.00 85.19 92 LYS A CA 1
ATOM 725 C C . LYS A 1 92 ? -5.167 4.874 9.732 1.00 85.19 92 LYS A C 1
ATOM 727 O O . LYS A 1 92 ? -5.240 4.145 10.726 1.00 85.19 92 LYS A O 1
ATOM 732 N N . TRP A 1 93 ? -4.037 5.154 9.096 1.00 83.44 93 TRP A N 1
ATOM 733 C CA . TRP A 1 93 ? -2.725 4.815 9.636 1.00 83.44 93 TRP A CA 1
ATOM 734 C C . TRP A 1 93 ? -2.561 5.462 11.018 1.00 83.44 93 TRP A C 1
ATOM 736 O O . TRP A 1 93 ? -2.829 6.653 11.206 1.00 83.44 93 TRP A O 1
ATOM 746 N N . LYS A 1 94 ? -2.220 4.646 12.019 1.00 82.69 94 LYS A N 1
ATOM 747 C CA . LYS A 1 94 ? -1.994 5.094 13.411 1.00 82.69 94 LYS A CA 1
ATOM 748 C C . LYS A 1 94 ? -0.512 5.208 13.737 1.00 82.69 94 LYS A C 1
ATOM 750 O O . LYS A 1 94 ? -0.142 5.921 14.666 1.00 82.69 94 LYS A O 1
ATOM 755 N N . THR A 1 95 ? 0.291 4.490 12.975 1.00 86.12 95 THR A N 1
ATOM 756 C CA . THR A 1 95 ? 1.730 4.340 13.080 1.00 86.12 95 THR A CA 1
ATOM 757 C C . THR A 1 95 ? 2.308 4.581 11.700 1.00 86.12 95 THR A C 1
ATOM 759 O O . THR A 1 95 ? 1.694 4.227 10.697 1.00 86.12 95 THR A O 1
ATOM 762 N N . VAL A 1 96 ? 3.458 5.246 11.666 1.00 91.38 96 VAL A N 1
ATOM 763 C CA . VAL A 1 96 ? 4.253 5.357 10.446 1.00 91.38 96 VAL A CA 1
ATOM 764 C C . VAL A 1 96 ? 4.968 4.027 10.264 1.00 91.38 96 VAL A C 1
ATOM 766 O O . VAL A 1 96 ? 5.635 3.563 11.190 1.00 91.38 96 VAL A O 1
ATOM 769 N N . GLU A 1 97 ? 4.826 3.432 9.089 1.00 88.94 97 GLU A N 1
ATOM 770 C CA . GLU A 1 97 ? 5.345 2.105 8.779 1.00 88.94 97 GLU A CA 1
ATOM 771 C C . GLU A 1 97 ? 6.087 2.166 7.454 1.00 88.94 97 GLU A C 1
ATOM 773 O O . GLU A 1 97 ? 5.473 2.408 6.421 1.00 88.94 97 GLU A O 1
ATOM 778 N N . ASN A 1 98 ? 7.402 1.953 7.500 1.00 94.44 98 ASN A N 1
ATOM 779 C CA . ASN A 1 98 ? 8.241 1.940 6.306 1.00 94.44 98 ASN A CA 1
ATOM 780 C C . ASN A 1 98 ? 7.755 0.894 5.297 1.00 94.44 98 ASN A C 1
ATOM 782 O O . ASN A 1 98 ? 7.173 -0.126 5.669 1.00 94.44 98 ASN A O 1
ATOM 786 N N . TRP A 1 99 ? 8.058 1.133 4.026 1.00 94.62 99 TRP A N 1
ATOM 787 C CA . TRP A 1 99 ? 7.649 0.265 2.931 1.00 94.62 99 TRP A CA 1
ATOM 788 C C . TRP A 1 99 ? 8.842 -0.291 2.165 1.00 94.62 99 TRP A C 1
ATOM 790 O O . TRP A 1 99 ? 9.919 0.308 2.092 1.00 94.62 99 TRP A O 1
ATOM 800 N N . LEU A 1 100 ? 8.620 -1.453 1.568 1.00 95.75 100 LEU A N 1
ATOM 801 C CA . LEU A 1 100 ? 9.591 -2.191 0.786 1.00 95.75 100 LEU A CA 1
ATOM 802 C C . LEU A 1 100 ? 9.098 -2.303 -0.653 1.00 95.75 100 LEU A C 1
ATOM 804 O O . LEU A 1 100 ? 7.944 -2.653 -0.892 1.00 95.75 100 LEU A O 1
ATOM 808 N N . VAL A 1 101 ? 9.969 -2.019 -1.619 1.00 95.88 101 VAL A N 1
ATOM 809 C CA . VAL A 1 101 ? 9.677 -2.248 -3.034 1.00 95.88 101 VAL A CA 1
ATOM 810 C C . VAL A 1 101 ? 10.605 -3.297 -3.623 1.00 95.88 101 VAL A C 1
ATOM 812 O O . VAL A 1 101 ? 11.825 -3.151 -3.569 1.00 95.88 101 VAL A O 1
ATOM 815 N N . ASN A 1 102 ? 10.044 -4.336 -4.240 1.00 93.88 102 ASN A N 1
ATOM 816 C CA . ASN A 1 102 ? 10.821 -5.126 -5.186 1.00 93.88 102 ASN A CA 1
ATOM 817 C C . ASN A 1 102 ? 10.883 -4.358 -6.510 1.00 93.88 102 ASN A C 1
ATOM 819 O O . ASN A 1 102 ? 9.863 -4.009 -7.111 1.00 93.88 102 ASN A O 1
ATOM 823 N N . THR A 1 103 ? 12.105 -4.053 -6.934 1.00 92.94 103 THR A N 1
ATOM 824 C CA . THR A 1 103 ? 12.354 -3.222 -8.120 1.00 92.94 103 THR A CA 1
ATOM 825 C C . THR A 1 103 ? 12.534 -4.042 -9.395 1.00 92.94 103 THR A C 1
ATOM 827 O O . THR A 1 103 ? 12.719 -3.466 -10.476 1.00 92.94 103 THR A O 1
ATOM 830 N N . ASP A 1 104 ? 12.446 -5.371 -9.304 1.00 88.88 104 ASP A N 1
ATOM 831 C CA . ASP A 1 104 ? 12.596 -6.248 -10.450 1.00 88.88 104 ASP A CA 1
ATOM 832 C C . ASP A 1 104 ? 11.465 -6.001 -11.439 1.00 88.88 104 ASP A C 1
ATOM 834 O O . ASP A 1 104 ? 10.274 -6.015 -11.142 1.00 88.88 104 ASP A O 1
ATOM 838 N N . ASN A 1 105 ? 11.854 -5.741 -12.679 1.00 86.06 105 ASN A N 1
ATOM 839 C CA . ASN A 1 105 ? 10.908 -5.398 -13.723 1.00 86.06 105 ASN A CA 1
ATOM 840 C C . ASN A 1 105 ? 11.404 -5.921 -15.066 1.00 86.06 105 ASN A C 1
ATOM 842 O O . ASN A 1 105 ? 12.598 -5.884 -15.363 1.00 86.06 105 ASN A O 1
ATOM 846 N N . THR A 1 106 ? 10.496 -6.340 -15.942 1.00 82.69 106 THR A N 1
ATOM 847 C CA . THR A 1 106 ? 10.839 -6.849 -17.285 1.00 82.69 106 THR A CA 1
ATOM 848 C C . THR A 1 106 ? 11.207 -5.741 -18.279 1.00 82.69 106 THR A C 1
ATOM 850 O O . THR A 1 106 ? 11.575 -6.021 -19.419 1.00 82.69 106 THR A O 1
ATOM 853 N N . ARG A 1 107 ? 11.129 -4.469 -17.863 1.00 84.94 107 ARG A N 1
ATOM 854 C CA . ARG A 1 107 ? 11.349 -3.286 -18.711 1.00 84.94 107 ARG A CA 1
ATOM 855 C C . ARG A 1 107 ? 12.769 -2.727 -18.644 1.00 84.94 107 ARG A C 1
ATOM 857 O O . ARG A 1 107 ? 13.100 -1.869 -19.452 1.00 84.94 107 ARG A O 1
ATOM 864 N N . GLY A 1 108 ? 13.606 -3.243 -17.743 1.00 87.81 108 GLY A N 1
ATOM 865 C CA . GLY A 1 108 ? 14.988 -2.777 -17.597 1.00 87.81 108 GLY A CA 1
ATOM 866 C C . GLY A 1 108 ? 15.088 -1.385 -16.980 1.00 87.81 108 GLY A C 1
ATOM 867 O O . GLY A 1 108 ? 16.054 -0.687 -17.253 1.00 87.81 108 GLY A O 1
ATOM 868 N N . LEU A 1 109 ? 14.087 -0.984 -16.194 1.00 91.31 109 LEU A N 1
ATOM 869 C CA . LEU A 1 109 ? 14.155 0.224 -15.382 1.00 91.31 109 LEU A CA 1
ATOM 870 C C . LEU A 1 109 ? 15.164 0.012 -14.256 1.00 91.31 109 LEU A C 1
ATOM 872 O O . LEU A 1 109 ? 15.179 -1.063 -13.650 1.00 91.31 109 LEU A O 1
ATOM 876 N N . ASP A 1 110 ? 15.966 1.038 -13.986 1.00 94.56 110 ASP A N 1
ATOM 877 C CA . ASP A 1 110 ? 16.917 1.040 -12.878 1.00 94.56 110 ASP A CA 1
ATOM 878 C C . ASP A 1 110 ? 16.180 0.960 -11.533 1.00 94.56 110 ASP A C 1
ATOM 880 O O . ASP A 1 110 ? 15.133 1.588 -11.352 1.00 94.56 110 ASP A O 1
ATOM 884 N N . SER A 1 111 ? 16.738 0.221 -10.572 1.00 93.81 111 SER A N 1
ATOM 885 C CA . SER A 1 111 ? 16.134 0.050 -9.244 1.00 93.81 111 SER A CA 1
ATOM 886 C C . SER A 1 111 ? 15.932 1.383 -8.522 1.00 93.81 111 SER A C 1
ATOM 888 O O . SER A 1 111 ? 14.822 1.684 -8.077 1.00 93.81 111 SER A O 1
ATOM 890 N N . SER A 1 112 ? 16.943 2.257 -8.570 1.00 95.44 112 SER A N 1
ATOM 891 C CA . SER A 1 112 ? 16.854 3.615 -8.028 1.00 95.44 112 SER A CA 1
ATOM 892 C C . SER A 1 112 ? 15.754 4.439 -8.691 1.00 95.44 112 SER A C 1
ATOM 894 O O . SER A 1 112 ? 15.040 5.162 -8.008 1.00 95.44 112 SER A O 1
ATOM 896 N N . PHE A 1 113 ? 15.548 4.296 -10.004 1.00 96.19 113 PHE A N 1
ATOM 897 C CA . PHE A 1 113 ? 14.454 4.979 -10.690 1.00 96.19 113 PHE A CA 1
ATOM 898 C C . PHE A 1 113 ? 13.087 4.520 -10.164 1.00 96.19 113 PHE A C 1
ATOM 900 O O . PHE A 1 113 ? 12.208 5.355 -9.946 1.00 96.19 113 PHE A O 1
ATOM 907 N N . VAL A 1 114 ? 12.894 3.214 -9.953 1.00 95.50 114 VAL A N 1
ATOM 908 C CA . VAL A 1 114 ? 11.637 2.669 -9.413 1.00 95.50 114 VAL A CA 1
ATOM 909 C C . VAL A 1 114 ? 11.393 3.186 -7.994 1.00 95.50 114 VAL A C 1
ATOM 911 O O . VAL A 1 114 ? 10.306 3.706 -7.720 1.00 95.50 114 VAL A O 1
ATOM 914 N N . LEU A 1 115 ? 12.403 3.102 -7.123 1.00 96.69 115 LEU A N 1
ATOM 915 C CA . LEU A 1 115 ? 12.330 3.573 -5.740 1.00 96.69 115 LEU A CA 1
ATOM 916 C C . LEU A 1 115 ? 12.071 5.085 -5.658 1.00 96.69 115 LEU A C 1
ATOM 918 O O . LEU A 1 115 ? 11.159 5.511 -4.947 1.00 96.69 115 LEU A O 1
ATOM 922 N N . ASP A 1 116 ? 12.814 5.898 -6.413 1.00 97.19 116 ASP A N 1
ATOM 923 C CA . ASP A 1 116 ? 12.680 7.359 -6.419 1.00 97.19 116 ASP A CA 1
ATOM 924 C C . ASP A 1 116 ? 11.316 7.785 -6.964 1.00 97.19 116 ASP A C 1
ATOM 926 O O . ASP A 1 116 ? 10.653 8.665 -6.411 1.00 97.19 116 ASP A O 1
ATOM 930 N N . ASN A 1 117 ? 10.853 7.156 -8.048 1.00 96.38 117 ASN A N 1
ATOM 931 C CA . ASN A 1 117 ? 9.544 7.456 -8.613 1.00 96.38 117 ASN A CA 1
ATOM 932 C C . ASN A 1 117 ? 8.414 7.097 -7.637 1.00 96.38 117 ASN A C 1
ATOM 934 O O . ASN A 1 117 ? 7.473 7.877 -7.483 1.00 96.38 117 ASN A O 1
ATOM 938 N N . LEU A 1 118 ? 8.496 5.947 -6.962 1.00 96.12 118 LEU A N 1
ATOM 939 C CA . LEU A 1 118 ? 7.506 5.555 -5.962 1.00 96.12 118 LEU A CA 1
ATOM 940 C C . LEU A 1 118 ? 7.539 6.495 -4.748 1.00 96.12 118 LEU A C 1
ATOM 942 O O . LEU A 1 118 ? 6.488 7.007 -4.363 1.00 96.12 118 LEU A O 1
ATOM 946 N N . SER A 1 119 ? 8.728 6.835 -4.245 1.00 96.69 119 SER A N 1
ATOM 947 C CA . SER A 1 119 ? 8.919 7.801 -3.153 1.00 96.69 119 SER A CA 1
ATOM 948 C C . SER A 1 119 ? 8.311 9.167 -3.486 1.00 96.69 119 SER A C 1
ATOM 950 O O . SER A 1 119 ? 7.522 9.703 -2.713 1.00 96.69 119 SER A O 1
ATOM 952 N N . ASN A 1 120 ? 8.565 9.685 -4.692 1.00 95.69 120 ASN A N 1
ATOM 953 C CA . ASN A 1 120 ? 7.973 10.939 -5.165 1.00 95.69 120 ASN A CA 1
ATOM 954 C C . ASN A 1 120 ? 6.439 10.887 -5.238 1.00 95.69 120 ASN A C 1
ATOM 956 O O . ASN A 1 120 ? 5.770 11.901 -5.034 1.00 95.69 120 ASN A O 1
ATOM 960 N N . ASN A 1 121 ? 5.857 9.729 -5.561 1.00 94.25 121 ASN A N 1
ATOM 961 C CA . ASN A 1 121 ? 4.405 9.566 -5.554 1.00 94.25 121 ASN A CA 1
ATOM 962 C C . ASN A 1 121 ? 3.842 9.508 -4.132 1.00 94.25 121 ASN A C 1
ATOM 964 O O . ASN A 1 121 ? 2.773 10.069 -3.902 1.00 94.25 121 ASN A O 1
ATOM 968 N N . MET A 1 122 ? 4.558 8.907 -3.180 1.00 94.06 122 MET A N 1
ATOM 969 C CA . MET A 1 122 ? 4.163 8.928 -1.770 1.00 94.06 122 MET A CA 1
ATOM 970 C C . MET A 1 122 ? 4.196 10.343 -1.191 1.00 94.06 122 MET A C 1
ATOM 972 O O . MET A 1 122 ? 3.226 10.749 -0.560 1.00 94.06 122 MET A O 1
ATOM 976 N N . THR A 1 123 ? 5.213 11.149 -1.515 1.00 94.19 123 THR A N 1
ATOM 977 C CA . THR A 1 123 ? 5.283 12.552 -1.069 1.00 94.19 123 THR A CA 1
ATOM 978 C C . THR A 1 123 ? 4.070 13.376 -1.510 1.00 94.19 123 THR A C 1
ATOM 980 O O . THR A 1 123 ? 3.646 14.271 -0.788 1.00 94.19 123 THR A O 1
ATOM 983 N N . LYS A 1 124 ? 3.449 13.068 -2.659 1.00 94.12 124 LYS A N 1
ATOM 984 C CA . LYS A 1 124 ? 2.202 13.739 -3.082 1.00 94.12 124 LYS A CA 1
ATOM 985 C C . LYS A 1 124 ? 1.025 13.412 -2.160 1.00 94.12 124 LYS A C 1
ATOM 987 O O . LYS A 1 124 ? 0.184 14.273 -1.923 1.00 94.12 124 LYS A O 1
ATOM 992 N N . TRP A 1 125 ? 0.947 12.178 -1.663 1.00 92.44 125 TRP A N 1
ATOM 993 C CA . TRP A 1 125 ? -0.075 11.777 -0.693 1.00 92.44 125 TRP A CA 1
ATOM 994 C C . TRP A 1 125 ? 0.188 12.372 0.688 1.00 92.44 125 TRP A C 1
ATOM 996 O O . TRP A 1 125 ? -0.754 12.799 1.351 1.00 92.44 125 TRP A O 1
ATOM 1006 N N . GLU A 1 126 ? 1.454 12.432 1.098 1.00 94.81 126 GLU A N 1
ATOM 1007 C CA . GLU A 1 126 ? 1.863 13.070 2.350 1.00 94.81 126 GLU A CA 1
ATOM 1008 C C . GLU A 1 126 ? 1.553 14.563 2.342 1.00 94.81 126 GLU A C 1
ATOM 1010 O O . GLU A 1 126 ? 0.927 15.049 3.276 1.00 94.81 126 GLU A O 1
ATOM 1015 N N . ASP A 1 127 ? 1.893 15.271 1.265 1.00 95.00 127 ASP A N 1
ATOM 1016 C CA . ASP A 1 127 ? 1.554 16.679 1.048 1.00 95.00 127 ASP A CA 1
ATOM 1017 C C . ASP A 1 127 ? 0.042 16.923 1.167 1.00 95.00 127 ASP A C 1
ATOM 1019 O O . ASP A 1 127 ? -0.378 17.777 1.937 1.00 95.00 127 ASP A O 1
ATOM 1023 N N . ALA A 1 128 ? -0.779 16.095 0.513 1.00 93.00 128 ALA A N 1
ATOM 1024 C CA . ALA A 1 128 ? -2.235 16.232 0.511 1.00 93.00 128 ALA A CA 1
ATOM 1025 C C . ALA A 1 128 ? -2.941 15.749 1.798 1.00 93.00 128 ALA A C 1
ATOM 1027 O O . ALA A 1 128 ? -4.174 15.793 1.874 1.00 93.00 128 ALA A O 1
ATOM 1028 N N . SER A 1 129 ? -2.211 15.249 2.799 1.00 91.88 129 SER A N 1
ATOM 1029 C CA . SER A 1 129 ? -2.802 14.624 3.995 1.00 91.88 129 SER A CA 1
ATOM 1030 C C . SER A 1 129 ? -3.540 15.600 4.925 1.00 91.88 129 SER A C 1
ATOM 1032 O O . SER A 1 129 ? -4.370 15.169 5.728 1.00 91.88 129 SER A O 1
ATOM 1034 N N . ASP A 1 130 ? -3.299 16.907 4.796 1.00 91.00 130 ASP A N 1
ATOM 1035 C CA . ASP A 1 130 ? -4.049 17.975 5.473 1.00 91.00 130 ASP A CA 1
ATOM 1036 C C . ASP A 1 130 ? -5.288 18.445 4.674 1.00 91.00 130 ASP A C 1
ATOM 1038 O O . ASP A 1 130 ? -6.044 19.309 5.128 1.00 91.00 130 ASP A O 1
ATOM 1042 N N . GLY A 1 131 ? -5.521 17.856 3.495 1.00 89.62 131 GLY A N 1
ATOM 1043 C CA . GLY A 1 131 ? -6.586 18.223 2.565 1.00 89.62 131 GLY A CA 1
ATOM 1044 C C . GLY A 1 131 ? -6.229 19.354 1.594 1.00 89.62 131 GLY A C 1
ATOM 1045 O O . GLY A 1 131 ? -7.108 19.801 0.853 1.00 89.62 131 GLY A O 1
ATOM 1046 N N . ILE A 1 132 ? -4.979 19.823 1.569 1.00 91.00 132 ILE A N 1
ATOM 1047 C CA . ILE A 1 132 ? -4.497 20.902 0.705 1.00 91.00 132 ILE A CA 1
ATOM 1048 C C . ILE A 1 132 ? -3.326 20.386 -0.136 1.00 91.00 132 ILE A C 1
ATOM 1050 O O . ILE A 1 132 ? -2.297 19.974 0.373 1.00 91.00 132 ILE A O 1
ATOM 1054 N N . ILE A 1 133 ? -3.464 20.450 -1.459 1.00 92.44 133 ILE A N 1
ATOM 1055 C CA . ILE A 1 133 ? -2.414 20.006 -2.384 1.00 92.44 133 ILE A CA 1
ATOM 1056 C C . ILE A 1 133 ? -1.437 21.157 -2.657 1.00 92.44 133 ILE A C 1
ATOM 1058 O O . ILE A 1 133 ? -1.850 22.262 -3.015 1.00 92.44 133 ILE A O 1
ATOM 1062 N N . GLY A 1 134 ? -0.144 20.866 -2.578 1.00 93.25 134 GLY A N 1
ATOM 1063 C CA . GLY A 1 134 ? 0.967 21.707 -3.009 1.00 93.25 134 GLY A CA 1
ATOM 1064 C C . GLY A 1 134 ? 1.454 22.715 -1.971 1.00 93.25 134 GLY A C 1
ATOM 1065 O O . GLY A 1 134 ? 2.132 23.670 -2.351 1.00 93.25 134 GLY A O 1
ATOM 1066 N N . ASN A 1 135 ? 1.097 22.554 -0.692 1.00 94.88 135 ASN A N 1
ATOM 1067 C CA . ASN A 1 135 ? 1.531 23.459 0.377 1.00 94.88 135 ASN A CA 1
ATOM 1068 C C . ASN A 1 135 ? 2.739 22.932 1.175 1.00 94.88 135 ASN A C 1
ATOM 1070 O O . ASN A 1 135 ? 3.373 23.710 1.885 1.00 94.88 135 ASN A O 1
ATOM 1074 N N . SER A 1 136 ? 3.067 21.645 1.042 1.00 92.06 136 SER A N 1
ATOM 1075 C CA . SER A 1 136 ? 4.118 20.929 1.771 1.00 92.06 136 SER A CA 1
ATOM 1076 C C . SER A 1 136 ? 3.976 20.985 3.297 1.00 92.06 136 SER A C 1
ATOM 1078 O O . SER A 1 136 ? 4.976 20.955 4.013 1.00 92.06 136 SER A O 1
ATOM 1080 N N . LEU A 1 137 ? 2.741 21.090 3.800 1.00 94.62 137 LEU A N 1
ATOM 1081 C CA . LEU A 1 137 ? 2.410 21.152 5.232 1.00 94.62 137 LEU A CA 1
ATOM 1082 C C . LEU A 1 137 ? 1.721 19.890 5.759 1.00 94.62 137 LEU A C 1
ATOM 1084 O O . LEU A 1 137 ? 1.408 19.820 6.950 1.00 94.62 137 LEU A O 1
ATOM 1088 N N . GLY A 1 138 ? 1.492 18.901 4.897 1.00 93.69 138 GLY A N 1
ATOM 1089 C CA . GLY A 1 138 ? 0.996 17.598 5.306 1.00 93.69 138 GLY A CA 1
ATOM 1090 C C . GLY A 1 138 ? 1.967 16.823 6.210 1.00 93.69 138 GLY A C 1
ATOM 1091 O O . GLY A 1 138 ? 3.060 17.277 6.557 1.00 93.69 138 GLY A O 1
ATOM 1092 N N . VAL A 1 139 ? 1.543 15.638 6.640 1.00 93.31 139 VAL A N 1
ATOM 1093 C CA . VAL A 1 139 ? 2.271 14.774 7.573 1.00 93.31 139 VAL A CA 1
ATOM 1094 C C . VAL A 1 139 ? 2.815 13.526 6.884 1.00 93.31 139 VAL A C 1
ATOM 1096 O O . VAL A 1 139 ? 2.238 13.022 5.922 1.00 93.31 139 VAL A O 1
ATOM 1099 N N . ASN A 1 140 ? 3.907 12.995 7.435 1.00 93.44 140 ASN A N 1
ATOM 1100 C CA . ASN A 1 140 ? 4.422 11.687 7.052 1.00 93.44 140 ASN A CA 1
ATOM 1101 C C . ASN A 1 140 ? 3.412 10.601 7.455 1.00 93.44 140 ASN A C 1
ATOM 1103 O O . ASN A 1 140 ? 3.076 10.478 8.637 1.00 93.44 140 ASN A O 1
ATOM 1107 N N . ILE A 1 141 ? 2.932 9.843 6.467 1.00 91.00 141 ILE A N 1
ATOM 1108 C CA . ILE A 1 141 ? 1.946 8.769 6.656 1.00 91.00 141 ILE A CA 1
ATOM 1109 C C . ILE A 1 141 ? 2.499 7.375 6.353 1.00 91.00 141 ILE A C 1
ATOM 1111 O O . ILE A 1 141 ? 2.012 6.417 6.945 1.00 91.00 141 ILE A O 1
ATOM 1115 N N . LEU A 1 142 ? 3.486 7.253 5.459 1.00 90.12 142 LEU A N 1
ATOM 1116 C CA . LEU A 1 142 ? 3.969 5.964 4.938 1.00 90.12 142 LEU A CA 1
ATOM 1117 C C . LEU A 1 142 ? 5.445 5.703 5.260 1.00 90.12 142 LEU A C 1
ATOM 1119 O O . LEU A 1 142 ? 5.970 4.654 4.925 1.00 90.12 142 LEU A O 1
ATOM 1123 N N . GLY A 1 143 ? 6.141 6.626 5.917 1.00 93.25 143 GLY A N 1
ATOM 1124 C CA . GLY A 1 143 ? 7.524 6.413 6.319 1.00 93.25 143 GLY A CA 1
ATOM 1125 C C . GLY A 1 143 ? 8.494 6.387 5.142 1.00 93.25 143 GLY A C 1
ATOM 1126 O O . GLY A 1 143 ? 8.228 6.896 4.053 1.00 93.25 143 GLY A O 1
ATOM 1127 N N . SER A 1 144 ? 9.668 5.819 5.393 1.00 95.12 144 SER A N 1
ATOM 1128 C CA . SER A 1 144 ? 10.731 5.726 4.396 1.00 95.12 144 SER A CA 1
ATOM 1129 C C . SER A 1 144 ? 10.583 4.463 3.557 1.00 95.12 144 SER A C 1
ATOM 1131 O O . SER A 1 144 ? 10.279 3.394 4.085 1.00 95.12 144 SER A O 1
ATOM 1133 N N . GLY A 1 145 ? 10.872 4.583 2.263 1.00 96.38 145 GLY A N 1
ATOM 1134 C CA . GLY A 1 145 ? 10.977 3.443 1.361 1.00 96.38 145 GLY A CA 1
ATOM 1135 C C . GLY A 1 145 ? 12.372 2.846 1.314 1.00 96.38 145 GLY A C 1
ATOM 1136 O O . GLY A 1 145 ? 13.370 3.562 1.427 1.00 96.38 145 GLY A O 1
ATOM 1137 N N . SER A 1 146 ? 12.439 1.542 1.072 1.00 96.88 146 SER A N 1
ATOM 1138 C CA . SER A 1 146 ? 13.660 0.830 0.693 1.00 96.88 146 SER A CA 1
ATOM 1139 C C . SER A 1 146 ? 13.391 -0.151 -0.442 1.00 96.88 146 SER A C 1
ATOM 1141 O O . SER A 1 146 ? 12.253 -0.566 -0.650 1.00 96.88 146 SER A O 1
ATOM 1143 N N . GLU A 1 147 ? 14.435 -0.551 -1.162 1.00 95.56 147 GLU A N 1
ATOM 1144 C CA . GLU A 1 147 ? 14.346 -1.559 -2.220 1.00 95.56 147 GLU A CA 1
ATOM 1145 C C . GLU A 1 147 ? 14.843 -2.936 -1.766 1.00 95.56 147 GLU A C 1
ATOM 1147 O O . GLU A 1 147 ? 15.702 -3.047 -0.890 1.00 95.56 147 GLU A O 1
ATOM 1152 N N . THR A 1 148 ? 14.324 -3.985 -2.400 1.00 93.06 148 THR A N 1
ATOM 1153 C CA . THR A 1 148 ? 14.840 -5.353 -2.314 1.00 93.06 148 THR A CA 1
ATOM 1154 C C . THR A 1 148 ? 14.906 -6.003 -3.698 1.00 93.06 148 THR A C 1
ATOM 1156 O O . THR A 1 148 ? 14.194 -5.601 -4.623 1.00 93.06 148 THR A O 1
ATOM 1159 N N . ALA A 1 149 ? 15.769 -7.012 -3.824 1.00 87.12 149 ALA A N 1
ATOM 1160 C CA . ALA A 1 149 ? 15.790 -7.961 -4.940 1.00 87.12 149 ALA A CA 1
ATOM 1161 C C . ALA A 1 149 ? 15.148 -9.309 -4.559 1.00 87.12 149 ALA A C 1
ATOM 1163 O O . ALA A 1 149 ? 15.040 -10.210 -5.389 1.00 87.12 149 ALA A O 1
ATOM 1164 N N . ASP A 1 150 ? 14.742 -9.473 -3.297 1.00 86.44 150 ASP A N 1
ATOM 1165 C CA . ASP A 1 150 ? 14.022 -10.661 -2.860 1.00 86.44 150 ASP A CA 1
ATOM 1166 C C . ASP A 1 150 ? 12.634 -10.684 -3.502 1.00 86.44 150 ASP A C 1
ATOM 1168 O O . ASP A 1 150 ? 11.984 -9.650 -3.684 1.00 86.44 150 ASP A O 1
ATOM 1172 N N . THR A 1 151 ? 12.180 -11.880 -3.868 1.00 83.75 151 THR A N 1
ATOM 1173 C CA . THR A 1 151 ? 10.837 -12.074 -4.414 1.00 83.75 151 THR A CA 1
ATOM 1174 C C . THR A 1 151 ? 9.803 -11.760 -3.340 1.00 83.75 151 THR A C 1
ATOM 1176 O O . THR A 1 151 ? 9.776 -12.419 -2.304 1.00 83.75 151 THR A O 1
ATOM 1179 N N . LEU A 1 152 ? 8.940 -10.785 -3.622 1.00 83.81 152 LEU A N 1
ATOM 1180 C CA . LEU A 1 152 ? 7.764 -10.486 -2.809 1.00 83.81 152 LEU A CA 1
ATOM 1181 C C . LEU A 1 152 ? 6.553 -11.249 -3.348 1.00 83.81 152 LEU A C 1
ATOM 1183 O O . LEU A 1 152 ? 6.440 -11.481 -4.558 1.00 83.81 152 LEU A O 1
ATOM 1187 N N . VAL A 1 153 ? 5.665 -11.652 -2.444 1.00 82.50 153 VAL A N 1
ATOM 1188 C CA . VAL A 1 153 ? 4.450 -12.412 -2.752 1.00 82.50 153 VAL A CA 1
ATOM 1189 C C . VAL A 1 153 ? 3.312 -11.777 -1.972 1.00 82.50 153 VAL A C 1
ATOM 1191 O O . VAL A 1 153 ? 3.375 -11.707 -0.753 1.00 82.50 153 VAL A O 1
ATOM 1194 N N . ALA A 1 154 ? 2.257 -11.329 -2.657 1.00 83.88 154 ALA A N 1
ATOM 1195 C CA . ALA A 1 154 ? 1.123 -10.734 -1.951 1.00 83.88 154 ALA A CA 1
ATOM 1196 C C . ALA A 1 154 ? 0.446 -11.793 -1.084 1.00 83.88 154 ALA A C 1
ATOM 1198 O O . ALA A 1 154 ? -0.135 -12.755 -1.597 1.00 83.88 154 ALA A O 1
ATOM 1199 N N . ASP A 1 155 ? 0.472 -11.565 0.224 1.00 84.56 155 ASP A N 1
ATOM 1200 C CA . ASP A 1 155 ? -0.230 -12.407 1.171 1.00 84.56 155 ASP A CA 1
ATOM 1201 C C . ASP A 1 155 ? -1.727 -12.057 1.178 1.00 84.56 155 ASP A C 1
ATOM 1203 O O . ASP A 1 155 ? -2.160 -10.958 1.537 1.00 84.56 155 ASP A O 1
ATOM 1207 N N . THR A 1 156 ? -2.539 -13.018 0.737 1.00 89.44 156 THR A N 1
ATOM 1208 C CA . THR A 1 156 ? -4.009 -12.933 0.749 1.00 89.44 156 THR A CA 1
ATOM 1209 C C . THR A 1 156 ? -4.631 -13.691 1.923 1.00 89.44 156 THR A C 1
ATOM 1211 O O . THR A 1 156 ? -5.849 -13.837 1.992 1.00 89.44 156 THR A O 1
ATOM 1214 N N . THR A 1 157 ? -3.806 -14.167 2.855 1.00 91.19 157 THR A N 1
ATOM 1215 C CA . THR A 1 157 ? -4.183 -15.026 3.981 1.00 91.19 157 THR A CA 1
ATOM 1216 C C . THR A 1 157 ? -3.899 -14.396 5.345 1.00 91.19 157 THR A C 1
ATOM 1218 O O . THR A 1 157 ? -4.710 -14.554 6.260 1.00 91.19 157 THR A O 1
ATOM 1221 N N . ALA A 1 158 ? -2.795 -13.660 5.496 1.00 91.62 158 ALA A N 1
ATOM 1222 C CA . ALA A 1 158 ? -2.412 -12.987 6.733 1.00 91.62 158 ALA A CA 1
ATOM 1223 C C . ALA A 1 158 ? -1.548 -11.735 6.474 1.00 91.62 158 ALA A C 1
ATOM 1225 O O . ALA A 1 158 ? -0.968 -11.605 5.403 1.00 91.62 158 ALA A O 1
ATOM 1226 N N . PRO A 1 159 ? -1.459 -10.792 7.428 1.00 91.50 159 PRO A N 1
ATOM 1227 C CA . PRO A 1 159 ? -0.403 -9.783 7.410 1.00 91.50 159 PRO A CA 1
ATOM 1228 C C . PRO A 1 159 ? 0.944 -10.394 7.829 1.00 91.50 159 PRO A C 1
ATOM 1230 O O . PRO A 1 159 ? 0.995 -11.262 8.703 1.00 91.50 159 PRO A O 1
ATOM 1233 N N . ASP A 1 160 ? 2.033 -9.875 7.271 1.00 88.31 160 ASP A N 1
ATOM 1234 C CA . ASP A 1 160 ? 3.413 -10.314 7.530 1.00 88.31 160 ASP A CA 1
ATOM 1235 C C . ASP A 1 160 ? 4.293 -9.232 8.189 1.00 88.31 160 ASP A C 1
ATOM 1237 O O . ASP A 1 160 ? 5.489 -9.440 8.398 1.00 88.31 160 ASP A O 1
ATOM 1241 N N . GLY A 1 161 ? 3.698 -8.090 8.550 1.00 86.94 161 GLY A N 1
ATOM 1242 C CA . GLY A 1 161 ? 4.386 -6.963 9.186 1.00 86.94 161 GLY A CA 1
ATOM 1243 C C . GLY A 1 161 ? 5.132 -6.045 8.213 1.00 86.94 161 GLY A C 1
ATOM 1244 O O . GLY A 1 161 ? 5.850 -5.151 8.663 1.00 86.94 161 GLY A O 1
ATOM 1245 N N . THR A 1 162 ? 4.974 -6.227 6.895 1.00 87.94 162 THR A N 1
ATOM 1246 C CA . THR A 1 162 ? 5.642 -5.394 5.885 1.00 87.94 162 THR A CA 1
ATOM 1247 C C . THR A 1 162 ? 4.630 -4.688 4.982 1.00 87.94 162 THR A C 1
ATOM 1249 O O . THR A 1 162 ? 3.658 -5.272 4.512 1.00 87.94 162 THR A O 1
ATOM 1252 N N . ASN A 1 163 ? 4.869 -3.404 4.697 1.00 91.94 163 ASN A N 1
ATOM 1253 C CA . ASN A 1 163 ? 4.151 -2.689 3.643 1.00 91.94 163 ASN A CA 1
ATOM 1254 C C . ASN A 1 163 ? 4.909 -2.852 2.326 1.00 91.94 163 ASN A C 1
ATOM 1256 O O . ASN A 1 163 ? 5.974 -2.266 2.138 1.00 91.94 163 ASN A O 1
ATOM 1260 N N . GLU A 1 164 ? 4.369 -3.649 1.412 1.00 93.56 164 GLU A N 1
ATOM 1261 C CA . GLU A 1 164 ? 5.091 -4.084 0.218 1.00 93.56 164 GLU A CA 1
ATOM 1262 C C . GLU A 1 164 ? 4.508 -3.525 -1.080 1.00 93.56 164 GLU A C 1
ATOM 1264 O O . GLU A 1 164 ? 3.294 -3.394 -1.255 1.00 93.56 164 GLU A O 1
ATOM 1269 N N . VAL A 1 165 ? 5.393 -3.242 -2.034 1.00 93.31 165 VAL A N 1
ATOM 1270 C CA . VAL A 1 165 ? 5.041 -2.925 -3.418 1.00 93.31 165 VAL A CA 1
ATOM 1271 C C . VAL A 1 165 ? 5.914 -3.759 -4.343 1.00 93.31 165 VAL A C 1
ATOM 1273 O O . VAL A 1 165 ? 7.133 -3.783 -4.221 1.00 93.31 165 VAL A O 1
ATOM 1276 N N . TYR A 1 166 ? 5.316 -4.429 -5.315 1.00 89.62 166 TYR A N 1
ATOM 1277 C CA . TYR A 1 166 ? 6.075 -5.134 -6.339 1.00 89.62 166 TYR A CA 1
ATOM 1278 C C . TYR A 1 166 ? 5.292 -5.180 -7.644 1.00 89.62 166 TYR A C 1
ATOM 1280 O O . TYR A 1 166 ? 4.083 -4.936 -7.685 1.00 89.62 166 TYR A O 1
ATOM 1288 N N . PHE A 1 167 ? 6.002 -5.476 -8.727 1.00 85.69 167 PHE A N 1
ATOM 1289 C CA . PHE A 1 167 ? 5.425 -5.608 -10.054 1.00 85.69 167 PHE A CA 1
ATOM 1290 C C . PHE A 1 167 ? 5.452 -7.0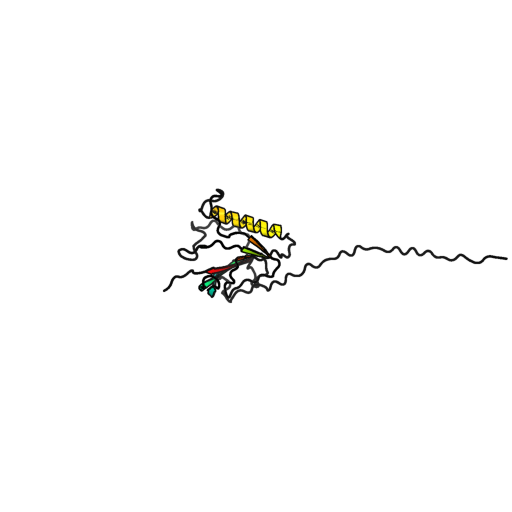78 -10.450 1.00 85.69 167 PHE A C 1
ATOM 1292 O O . PHE A 1 167 ? 6.516 -7.670 -10.601 1.00 85.69 167 PHE A O 1
ATOM 1299 N N . GLY A 1 168 ? 4.275 -7.660 -10.631 1.00 82.44 168 GLY A N 1
ATOM 1300 C CA . GLY A 1 168 ? 4.123 -9.055 -11.016 1.00 82.44 168 GLY A CA 1
ATOM 1301 C C . GLY A 1 168 ? 2.930 -9.246 -11.935 1.00 82.44 168 GLY A C 1
ATOM 1302 O O . GLY A 1 168 ? 2.105 -8.345 -12.111 1.00 82.44 168 GLY A O 1
ATOM 1303 N N . ASP A 1 169 ? 2.849 -10.432 -12.526 1.00 85.50 169 ASP A N 1
ATOM 1304 C CA . ASP A 1 169 ? 1.693 -10.816 -13.319 1.00 85.50 169 ASP A CA 1
ATOM 1305 C C . ASP A 1 169 ? 0.516 -11.158 -12.398 1.00 85.50 169 ASP A C 1
ATOM 1307 O O . ASP A 1 169 ? 0.672 -11.802 -11.359 1.00 85.50 169 ASP A O 1
ATOM 1311 N N . ILE A 1 170 ? -0.685 -10.752 -12.805 1.00 88.69 170 ILE A N 1
ATOM 1312 C CA . ILE A 1 170 ? -1.941 -11.090 -12.130 1.00 88.69 170 ILE A CA 1
ATOM 1313 C C . ILE A 1 170 ? -2.654 -12.131 -12.995 1.00 88.69 170 ILE A C 1
ATOM 1315 O O . ILE A 1 170 ? -2.724 -11.981 -14.215 1.00 88.69 170 ILE A O 1
ATOM 1319 N N . ALA A 1 171 ? -3.139 -13.211 -12.377 1.00 90.31 171 ALA A N 1
ATOM 1320 C CA . ALA A 1 171 ? -3.753 -14.346 -13.080 1.00 90.31 171 ALA A CA 1
ATOM 1321 C C . ALA A 1 171 ? -5.017 -13.956 -13.834 1.00 90.31 171 ALA A C 1
ATOM 1323 O O . ALA A 1 171 ? -5.346 -14.512 -14.883 1.00 90.31 171 ALA A O 1
ATOM 1324 N N . GLU A 1 172 ? -5.717 -12.973 -13.296 1.00 90.19 172 GLU A N 1
ATOM 1325 C CA . GLU A 1 172 ? -6.989 -12.537 -13.807 1.00 90.19 172 GLU A CA 1
ATOM 1326 C C . GLU A 1 172 ? -6.842 -11.507 -14.931 1.00 90.19 172 GLU A C 1
ATOM 1328 O O . GLU A 1 172 ? -6.227 -10.448 -14.780 1.00 90.19 172 GLU A O 1
ATOM 1333 N N . SER A 1 173 ? -7.446 -11.813 -16.080 1.00 88.56 173 SER A N 1
ATOM 1334 C CA . SER A 1 173 ? -7.375 -10.954 -17.259 1.00 88.56 173 SER A CA 1
ATOM 1335 C C . SER A 1 173 ? -8.008 -9.583 -17.007 1.00 88.56 173 SER A C 1
ATOM 1337 O O . SER A 1 173 ? -9.083 -9.460 -16.422 1.00 88.56 173 SER A O 1
ATOM 1339 N N . GLY A 1 174 ? -7.343 -8.532 -17.486 1.00 88.38 174 GLY A N 1
ATOM 1340 C CA . GLY A 1 174 ? -7.826 -7.157 -17.376 1.00 88.38 174 GLY A CA 1
ATOM 1341 C C . GLY A 1 174 ? -7.596 -6.504 -16.011 1.00 88.38 174 GLY A C 1
ATOM 1342 O O . GLY A 1 174 ? -7.791 -5.294 -15.912 1.00 88.38 174 GLY A O 1
ATOM 1343 N N . VAL A 1 175 ? -7.141 -7.234 -14.987 1.00 90.88 175 VAL A N 1
ATOM 1344 C CA . VAL A 1 175 ? -6.675 -6.639 -13.726 1.00 90.88 175 VAL A CA 1
ATOM 1345 C C . VAL A 1 175 ? -5.273 -6.058 -13.931 1.00 90.88 175 VAL A C 1
ATOM 1347 O O . VAL A 1 175 ? -4.394 -6.713 -14.482 1.00 90.88 175 VAL A O 1
ATOM 1350 N N . ILE A 1 176 ? -5.071 -4.806 -13.518 1.00 91.06 176 ILE A N 1
ATOM 1351 C CA . ILE A 1 176 ? -3.806 -4.066 -13.678 1.00 91.06 176 ILE A CA 1
ATOM 1352 C C . ILE A 1 176 ? -3.134 -3.714 -12.356 1.00 91.06 176 ILE A C 1
ATOM 1354 O O . ILE A 1 176 ? -1.960 -3.355 -12.352 1.00 91.06 176 ILE A O 1
ATOM 1358 N N . ALA A 1 177 ? -3.870 -3.77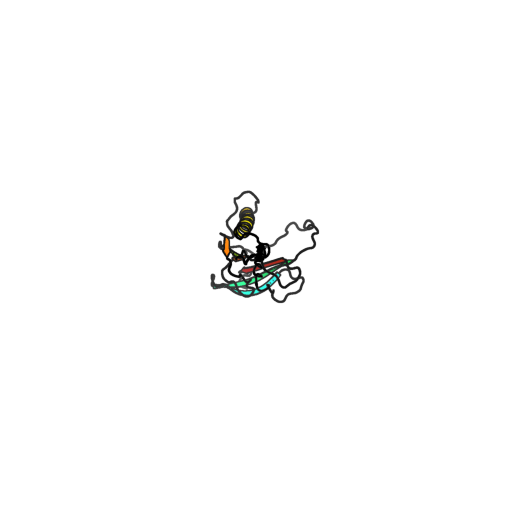6 -11.249 1.00 92.75 177 ALA A N 1
ATOM 1359 C CA . ALA A 1 177 ? -3.316 -3.642 -9.915 1.00 92.75 177 ALA A CA 1
ATOM 1360 C C . ALA A 1 177 ? -4.252 -4.290 -8.896 1.00 92.75 177 ALA A C 1
ATOM 1362 O O . ALA A 1 177 ? -5.472 -4.308 -9.072 1.00 92.75 177 ALA A O 1
ATOM 1363 N N . VAL A 1 178 ? -3.663 -4.772 -7.809 1.00 93.50 178 VAL A N 1
ATOM 1364 C CA . VAL A 1 178 ? -4.370 -5.205 -6.608 1.00 93.50 178 VAL A CA 1
ATOM 1365 C C . VAL A 1 178 ? -3.732 -4.480 -5.436 1.00 93.50 178 VAL A C 1
ATOM 1367 O O . VAL A 1 178 ? -2.509 -4.410 -5.346 1.00 93.50 178 VAL A O 1
ATOM 1370 N N . ASN A 1 179 ? -4.552 -3.928 -4.550 1.00 93.81 179 ASN A N 1
ATOM 1371 C CA . ASN A 1 179 ? -4.085 -3.413 -3.273 1.00 93.81 179 ASN A CA 1
ATOM 1372 C C . ASN A 1 179 ? -4.688 -4.254 -2.152 1.00 93.81 179 ASN A C 1
ATOM 1374 O O . ASN A 1 179 ? -5.907 -4.300 -2.011 1.00 93.81 179 ASN A O 1
ATOM 1378 N N . THR A 1 180 ? -3.839 -4.923 -1.380 1.00 94.00 180 THR A N 1
ATOM 1379 C CA . THR A 1 180 ? -4.259 -5.678 -0.200 1.00 94.00 180 THR A CA 1
ATOM 1380 C C . THR A 1 180 ? -4.052 -4.825 1.040 1.00 94.00 180 THR A C 1
ATOM 1382 O O . THR A 1 180 ? -2.997 -4.218 1.205 1.00 94.00 180 THR A O 1
ATOM 1385 N N . ILE A 1 181 ? -5.056 -4.778 1.913 1.00 93.06 181 ILE A N 1
ATOM 1386 C CA . ILE A 1 181 ? -4.987 -4.070 3.190 1.00 93.06 181 ILE A CA 1
ATOM 1387 C C . ILE A 1 181 ? -5.461 -5.005 4.296 1.00 93.06 181 ILE A C 1
ATOM 1389 O O . ILE A 1 181 ? -6.543 -5.588 4.200 1.00 93.06 181 ILE A O 1
ATOM 1393 N N . TRP A 1 182 ? -4.682 -5.076 5.372 1.00 92.94 182 TRP A N 1
ATOM 1394 C CA . TRP A 1 182 ? -5.060 -5.710 6.629 1.00 92.94 182 TRP A CA 1
ATOM 1395 C C . TRP A 1 182 ? -5.298 -4.643 7.694 1.00 92.94 182 TRP A C 1
ATOM 1397 O O . TRP A 1 182 ? -4.496 -3.728 7.867 1.00 92.94 182 TRP A O 1
ATOM 1407 N N . GLY A 1 183 ? -6.414 -4.726 8.414 1.00 91.38 183 GLY A N 1
ATOM 1408 C CA . GLY A 1 183 ? -6.722 -3.732 9.436 1.00 91.38 183 GLY A CA 1
ATOM 1409 C C . GLY A 1 183 ? -7.959 -4.042 10.263 1.00 91.38 183 GLY A C 1
ATOM 1410 O O . GLY A 1 183 ? -8.651 -5.034 10.061 1.00 91.38 183 GLY A O 1
ATOM 1411 N N . ILE A 1 184 ? -8.240 -3.177 11.233 1.00 90.06 184 ILE A N 1
ATOM 1412 C CA . ILE A 1 184 ? -9.444 -3.267 12.065 1.00 90.06 184 ILE A CA 1
ATOM 1413 C C . ILE A 1 184 ? -10.461 -2.273 11.512 1.00 90.06 184 ILE A C 1
ATOM 1415 O O . ILE A 1 184 ? -10.341 -1.067 11.745 1.00 90.06 184 ILE A O 1
ATOM 1419 N N . PHE A 1 185 ? -11.447 -2.782 10.776 1.00 89.00 185 PHE A N 1
ATOM 1420 C CA . PHE A 1 185 ? -12.475 -1.969 10.116 1.00 89.00 185 PHE A CA 1
ATOM 1421 C C . PHE A 1 185 ? -13.838 -2.063 10.807 1.00 89.00 185 PHE A C 1
ATOM 1423 O O . PHE A 1 185 ? -14.698 -1.206 10.620 1.00 89.00 185 PHE A O 1
ATOM 1430 N N . SER A 1 186 ? -14.020 -3.058 11.670 1.00 79.56 186 SER A N 1
ATOM 1431 C CA . SER A 1 186 ? -15.197 -3.216 12.517 1.00 79.56 186 SER A CA 1
ATOM 1432 C C . SER A 1 186 ? -14.816 -3.205 14.007 1.00 79.56 186 SER A C 1
ATOM 1434 O O . SER A 1 186 ? -13.736 -3.645 14.402 1.00 79.56 186 SER A O 1
ATOM 1436 N N . GLY A 1 187 ? -15.681 -2.624 14.847 1.00 64.31 187 GLY A N 1
ATOM 1437 C CA . GLY A 1 187 ? -15.569 -2.675 16.312 1.00 64.31 187 GLY A CA 1
ATOM 1438 C C . GLY A 1 187 ? -16.273 -3.911 16.890 1.00 64.31 187 GLY A C 1
ATOM 1439 O O . GLY A 1 187 ? -16.959 -4.607 16.141 1.00 64.31 187 GLY A O 1
ATOM 1440 N N . PRO A 1 188 ? -16.139 -4.208 18.198 1.00 49.16 188 PRO A N 1
ATOM 1441 C CA . PRO A 1 188 ? -16.864 -5.325 18.798 1.00 49.16 188 PRO A CA 1
ATOM 1442 C C . PRO A 1 188 ? -18.376 -5.128 18.608 1.00 49.16 188 PRO A C 1
ATOM 1444 O O . PRO A 1 188 ? -18.884 -4.028 18.833 1.00 49.16 188 PRO A O 1
ATOM 1447 N N . THR A 1 189 ? -19.067 -6.184 18.175 1.00 40.81 189 THR A N 1
ATOM 1448 C CA . THR A 1 189 ? -20.528 -6.315 18.311 1.00 40.81 189 THR A CA 1
ATOM 1449 C C . THR A 1 189 ? -20.936 -6.321 19.772 1.00 40.81 189 THR A C 1
ATOM 1451 O O . THR A 1 189 ? -20.220 -6.997 20.550 1.00 40.81 189 THR A O 1
#

Radius of gyration: 27.75 Å; chains: 1; bounding box: 97×53×77 Å

Sequence (189 aa):
MKKILGFVTILFIVWLLLPISQVNAKPENKHDQLTLPAHDEETEVVYLGKSHDPDSQKVVEGYAFIYRARDSKPAKSPRIPNCYGYLASGAKWKTVENWLVNTDNTRGLDSSFVLDNLSNNMTKWEDASDGIIGNSLGVNILGSGSETADTLVADTTAPDGTNEVYFGDIAESGVIAVNTIWGIFSGPT

pLDDT: mean 80.6, std 17.61, range [36.81, 97.19]

Secondary structure (DSSP, 8-state):
------------------------------PPPB-PPS--TT-SEEEEEEEE-TTT--EEEEEEEEEEPPPSPPPPPPSSS-S---SSTT-S--S---EEEE---TT---HHHHHHHHHHHHHHHHHGGGS-TTSS-----S--EEEE-SPP---SS---S-EEE----BSSTTEEEEEEEEE--S---

Foldseek 3Di:
DDDDDDDDDPPPPPPPPDPPPPPPPDPPPPQPAAEDPDDDPPDQKDWLQWDQDPPVRDIKTKMKGWDFDDDPDPDDDDPDPDPDDDLADVDAQPDAAEAEEAQDDPPPDDSCRVQVVVVVVQQQVQCCQVVDGPPSPGHRRHDHYDYDNDRDDDDSHYDPRHHYDYDHHHPDPRTDDMDMDIGCRDDDD